Protein AF-A0A498KR34-F1 (afdb_monomer_lite)

InterPro domains:
  IPR012462 UFSP1/2/DUB, catalytic domain [PF07910] (104-202)

Structure (mmCIF, N/CA/C/O backbone):
data_AF-A0A498KR34-F1
#
_entry.id   AF-A0A498KR34-F1
#
loop_
_atom_site.group_PDB
_atom_site.id
_atom_site.type_symbol
_atom_site.label_atom_id
_atom_site.label_alt_id
_atom_site.label_comp_id
_atom_site.label_asym_id
_atom_site.label_entity_id
_atom_site.label_seq_id
_atom_site.pdbx_PDB_ins_code
_atom_site.Cartn_x
_atom_site.Cartn_y
_atom_site.Cartn_z
_atom_site.occupancy
_atom_site.B_iso_or_equiv
_atom_site.auth_seq_id
_atom_site.auth_comp_id
_atom_site.auth_asym_id
_atom_site.auth_atom_id
_atom_site.pdbx_PDB_model_num
ATOM 1 N N . MET A 1 1 ? -31.944 23.593 5.017 1.00 33.41 1 MET A N 1
ATOM 2 C CA . MET A 1 1 ? -32.330 24.880 5.638 1.00 33.41 1 MET A CA 1
ATOM 3 C C . MET A 1 1 ? -31.150 25.376 6.465 1.00 33.41 1 MET A C 1
ATOM 5 O O . MET A 1 1 ? -30.429 24.558 7.013 1.00 33.41 1 MET A O 1
ATOM 9 N N . THR A 1 2 ? -30.911 26.681 6.422 1.00 31.28 2 THR A N 1
ATOM 10 C CA . THR A 1 2 ? -29.658 27.418 6.665 1.00 31.28 2 THR A CA 1
ATOM 11 C C . THR A 1 2 ? -29.042 27.291 8.071 1.00 31.28 2 THR A C 1
ATOM 13 O O . THR A 1 2 ? -29.756 27.185 9.062 1.00 31.28 2 THR A O 1
ATOM 16 N N . LEU A 1 3 ? -27.701 27.361 8.114 1.00 36.19 3 LEU A N 1
ATOM 17 C CA . LEU A 1 3 ? -26.796 27.403 9.274 1.00 36.19 3 LEU A CA 1
ATOM 18 C C . LEU A 1 3 ? -27.245 28.294 10.449 1.00 36.19 3 LEU A C 1
ATOM 20 O O . LEU A 1 3 ? -27.629 29.448 10.255 1.00 36.19 3 LEU A O 1
ATOM 24 N N . ARG A 1 4 ? -26.956 27.830 11.673 1.00 35.06 4 ARG A N 1
ATOM 25 C CA . ARG A 1 4 ? -26.519 28.688 12.785 1.00 35.06 4 ARG A CA 1
ATOM 26 C C . ARG A 1 4 ? -25.247 28.113 13.407 1.00 35.06 4 ARG A C 1
ATOM 28 O O . ARG A 1 4 ? -25.232 26.975 13.858 1.00 35.06 4 ARG A O 1
ATOM 35 N N . ARG A 1 5 ? -24.187 28.926 13.414 1.00 39.38 5 ARG A N 1
ATOM 36 C CA . ARG A 1 5 ? -23.032 28.765 14.305 1.00 39.38 5 ARG A CA 1
ATOM 37 C C . ARG A 1 5 ? -23.518 28.823 15.753 1.00 39.38 5 ARG A C 1
ATOM 39 O O . ARG A 1 5 ? -24.267 29.734 16.094 1.00 39.38 5 ARG A O 1
ATOM 46 N N . ALA A 1 6 ? -22.993 27.936 16.586 1.00 38.19 6 ALA A N 1
ATOM 47 C CA . ALA A 1 6 ? -22.894 28.135 18.023 1.00 38.19 6 ALA A CA 1
ATOM 48 C C . ALA A 1 6 ? -21.418 27.962 18.414 1.00 38.19 6 ALA A C 1
ATOM 50 O O . ALA A 1 6 ? -21.019 26.945 18.961 1.00 38.19 6 ALA A O 1
ATOM 51 N N . ASN A 1 7 ? -20.592 28.957 18.067 1.00 41.31 7 ASN A N 1
ATOM 52 C CA . ASN A 1 7 ? -19.399 29.230 18.864 1.00 41.31 7 ASN A CA 1
ATOM 53 C C . ASN A 1 7 ? -19.906 29.949 20.109 1.00 41.31 7 ASN A C 1
ATOM 55 O O . ASN A 1 7 ? -20.357 31.091 20.008 1.00 41.31 7 ASN A O 1
ATOM 59 N N . GLY A 1 8 ? -19.876 29.268 21.244 1.00 40.66 8 GLY A N 1
ATOM 60 C CA . GLY A 1 8 ? -20.317 29.846 22.501 1.00 40.66 8 GLY A CA 1
ATOM 61 C C . GLY A 1 8 ? -20.492 28.787 23.568 1.00 40.66 8 GLY A C 1
ATOM 62 O O . GLY A 1 8 ? -21.615 28.589 24.006 1.00 40.66 8 GLY A O 1
ATOM 63 N N . HIS A 1 9 ? -19.405 28.097 23.919 1.00 39.69 9 HIS A N 1
ATOM 64 C CA . HIS A 1 9 ? -19.215 27.539 25.259 1.00 39.69 9 HIS A CA 1
ATOM 65 C C . HIS A 1 9 ? -17.746 27.132 25.434 1.00 39.69 9 HIS A C 1
ATOM 67 O O . HIS A 1 9 ? -17.382 25.971 25.290 1.00 39.69 9 HIS A O 1
ATOM 73 N N . PHE A 1 10 ? -16.870 28.118 25.641 1.00 40.66 10 PHE A N 1
ATOM 74 C CA . PHE A 1 10 ? -15.619 27.860 26.353 1.00 40.66 10 PHE A CA 1
ATOM 75 C C . PHE A 1 10 ? -16.024 27.859 27.827 1.00 40.66 10 PHE A C 1
ATOM 77 O O . PHE A 1 10 ? -16.143 28.921 28.435 1.00 40.66 10 PHE A O 1
ATOM 84 N N . GLU A 1 11 ? -16.369 26.689 28.360 1.00 43.31 11 GLU A N 1
ATOM 85 C CA . GLU A 1 11 ? -16.220 26.496 29.797 1.00 43.31 11 GLU A CA 1
ATOM 86 C C . GLU A 1 11 ? -14.721 26.407 30.050 1.00 43.31 11 GLU A C 1
ATOM 88 O O . GLU A 1 11 ? -14.016 25.638 29.397 1.00 43.31 11 GLU A O 1
ATOM 93 N N . GLU A 1 12 ? -14.242 27.280 30.930 1.00 47.88 12 GLU A N 1
ATOM 94 C CA . GLU A 1 12 ? -12.903 27.249 31.499 1.00 47.88 12 GLU A CA 1
ATOM 95 C C . GLU A 1 12 ? -12.742 25.910 32.232 1.00 47.88 12 GLU A C 1
ATOM 97 O O . GLU A 1 12 ? -13.052 25.782 33.414 1.00 47.88 12 GLU A O 1
ATOM 102 N N . VAL A 1 13 ? -12.329 24.875 31.499 1.00 50.28 13 VAL A N 1
ATOM 103 C CA . VAL A 1 13 ? -11.762 23.673 32.102 1.00 50.28 13 VAL A CA 1
ATOM 104 C C . VAL A 1 13 ? -10.425 24.120 32.670 1.00 50.28 13 VAL A C 1
ATOM 106 O O . VAL A 1 13 ? -9.590 24.618 31.919 1.00 50.28 13 VAL A O 1
ATOM 109 N N . GLU A 1 14 ? -10.279 24.022 33.991 1.00 51.50 14 GLU A N 1
ATOM 110 C CA . GLU A 1 14 ? -9.074 24.393 34.734 1.00 51.50 14 GLU A CA 1
ATOM 111 C C . GLU A 1 14 ? -7.816 23.949 33.962 1.00 51.50 14 GLU A C 1
ATOM 113 O O . GLU A 1 14 ? -7.641 22.753 33.714 1.00 51.50 14 GLU A O 1
ATOM 118 N N . ASP A 1 15 ? -6.969 24.915 33.565 1.00 56.34 15 ASP A N 1
ATOM 119 C CA . ASP A 1 15 ? -5.739 24.712 32.765 1.00 56.34 15 ASP A CA 1
ATOM 120 C C . ASP A 1 15 ? -4.880 23.550 33.310 1.00 56.34 15 ASP A C 1
ATOM 122 O O . ASP A 1 15 ? -4.265 22.794 32.556 1.00 56.34 15 ASP A O 1
ATOM 126 N N . ASP A 1 16 ? -4.929 23.334 34.627 1.00 56.81 16 ASP A N 1
ATOM 127 C CA . ASP A 1 16 ? -4.223 22.269 35.335 1.00 56.81 16 ASP A CA 1
ATOM 128 C C . ASP A 1 16 ? -4.606 20.846 34.885 1.00 56.81 16 ASP A C 1
ATOM 130 O O . ASP A 1 16 ? -3.778 19.938 34.961 1.00 56.81 16 ASP A O 1
ATOM 134 N N . GLU A 1 17 ? -5.844 20.592 34.453 1.00 59.28 17 GLU A N 1
ATOM 135 C CA . GLU A 1 17 ? -6.290 19.237 34.092 1.00 59.28 17 GLU A CA 1
ATOM 136 C C . GLU A 1 17 ? -5.890 18.870 32.654 1.00 59.28 17 GLU A C 1
ATOM 138 O O . GLU A 1 17 ? -5.505 17.727 32.379 1.00 59.28 17 GLU A O 1
ATOM 143 N N . VAL A 1 18 ? -5.896 19.862 31.758 1.00 63.78 18 VAL A N 1
ATOM 144 C CA . VAL A 1 18 ? -5.416 19.737 30.373 1.00 63.78 18 VAL A CA 1
ATOM 145 C C . VAL A 1 18 ? -3.900 19.545 30.355 1.00 63.78 18 VAL A C 1
ATOM 147 O O . VAL A 1 18 ? -3.406 18.646 29.671 1.00 63.78 18 VAL A O 1
ATOM 150 N N . ASP A 1 19 ? -3.167 20.298 31.176 1.00 65.94 19 ASP A N 1
ATOM 151 C CA . ASP A 1 19 ? -1.713 20.169 31.295 1.00 65.94 19 ASP A CA 1
ATOM 152 C C . ASP A 1 19 ? -1.294 18.821 31.896 1.00 65.94 19 ASP A C 1
ATOM 154 O O . ASP A 1 19 ? -0.340 18.193 31.425 1.00 65.94 19 ASP A O 1
ATOM 158 N N . LYS A 1 20 ? -2.038 18.305 32.885 1.00 70.56 20 LYS A N 1
ATOM 159 C CA . LYS A 1 20 ? -1.816 16.947 33.415 1.00 70.56 20 LYS A CA 1
ATOM 160 C C . LYS A 1 20 ? -2.072 15.876 32.362 1.00 70.56 20 LYS A C 1
ATOM 162 O O . LYS A 1 20 ? -1.340 14.887 32.322 1.00 70.56 20 LYS A O 1
ATOM 167 N N . GLN A 1 21 ? -3.107 16.037 31.538 1.00 72.31 21 GLN A N 1
ATOM 168 C CA . GLN A 1 21 ? -3.401 15.088 30.467 1.00 72.31 21 GLN A CA 1
ATOM 169 C C . GLN A 1 21 ? -2.296 15.105 29.407 1.00 72.31 21 GLN A C 1
ATOM 171 O O . GLN A 1 21 ? -1.772 14.050 29.056 1.00 72.31 21 GLN A O 1
ATOM 176 N N . LEU A 1 22 ? -1.857 16.295 28.996 1.00 72.50 22 LEU A N 1
ATOM 177 C CA . LEU A 1 22 ? -0.761 16.463 28.048 1.00 72.50 22 LEU A CA 1
ATOM 178 C C . LEU A 1 22 ? 0.557 15.877 28.580 1.00 72.50 22 LEU A C 1
ATOM 180 O O . LEU A 1 22 ? 1.294 15.238 27.829 1.00 72.50 22 LEU A O 1
ATOM 184 N N . ALA A 1 23 ? 0.840 16.043 29.875 1.00 77.06 23 ALA A N 1
ATOM 185 C CA . ALA A 1 23 ? 2.013 15.460 30.522 1.00 77.06 23 ALA A CA 1
ATOM 186 C C . ALA A 1 23 ? 1.971 13.922 30.531 1.00 77.06 23 ALA A C 1
ATOM 188 O O . ALA A 1 23 ? 2.982 13.289 30.228 1.00 77.06 23 ALA A O 1
ATOM 189 N N . ARG A 1 24 ? 0.805 13.322 30.814 1.00 79.31 24 ARG A N 1
ATOM 190 C CA . ARG A 1 24 ? 0.608 11.862 30.758 1.00 79.31 24 ARG A CA 1
ATOM 191 C C . ARG A 1 24 ? 0.785 11.316 29.344 1.00 79.31 24 ARG A C 1
ATOM 193 O O . ARG A 1 24 ? 1.444 10.294 29.166 1.00 79.31 24 ARG A O 1
ATOM 200 N N . ASP A 1 25 ? 0.251 12.011 28.344 1.00 72.69 25 ASP A N 1
ATOM 201 C CA . ASP A 1 25 ? 0.360 11.602 26.942 1.00 72.69 25 ASP A CA 1
ATOM 202 C C . ASP A 1 25 ? 1.812 11.703 26.439 1.00 72.69 25 ASP A C 1
ATOM 204 O O . ASP A 1 25 ? 2.301 10.812 25.739 1.00 72.69 25 ASP A O 1
ATOM 208 N N . LEU A 1 26 ? 2.542 12.744 26.859 1.00 77.88 26 LEU A N 1
ATOM 209 C CA . LEU A 1 26 ? 3.980 12.895 26.607 1.00 77.88 26 LEU A CA 1
ATOM 210 C C . LEU A 1 26 ? 4.807 11.800 27.285 1.00 77.88 26 LEU A C 1
ATOM 212 O O . LEU A 1 26 ? 5.726 11.260 26.668 1.00 77.88 26 LEU A O 1
ATOM 216 N N . GLU A 1 27 ? 4.490 11.462 28.534 1.00 77.81 27 GLU A N 1
ATOM 217 C CA . GLU A 1 27 ? 5.175 10.403 29.273 1.00 77.81 27 GLU A CA 1
ATOM 218 C C . GLU A 1 27 ? 4.938 9.037 28.620 1.00 77.81 27 GLU A C 1
ATOM 220 O O . GLU A 1 27 ? 5.883 8.278 28.398 1.00 77.81 27 GLU A O 1
ATOM 225 N N . PHE A 1 28 ? 3.702 8.750 28.211 1.00 66.62 28 PHE A N 1
ATOM 226 C CA . PHE A 1 28 ? 3.361 7.519 27.506 1.00 66.62 28 PHE A CA 1
ATOM 227 C C . PHE A 1 28 ? 4.081 7.415 26.152 1.00 66.62 28 PHE A C 1
ATOM 229 O O . PHE A 1 28 ? 4.660 6.374 25.827 1.00 66.62 28 PHE A O 1
ATOM 236 N N . ALA A 1 29 ? 4.142 8.511 25.389 1.00 67.44 29 ALA A N 1
ATOM 237 C CA . ALA A 1 29 ? 4.896 8.572 24.138 1.00 67.44 29 ALA A CA 1
ATOM 238 C C . ALA A 1 29 ? 6.407 8.345 24.348 1.00 67.44 29 ALA A C 1
ATOM 240 O O . ALA A 1 29 ? 7.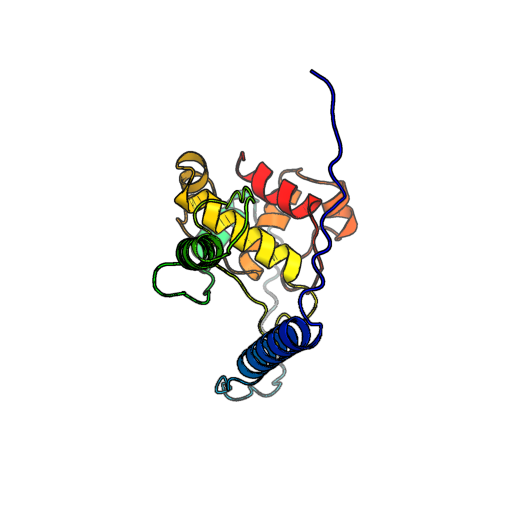054 7.674 23.539 1.00 67.44 29 ALA A O 1
ATOM 241 N N . GLN A 1 30 ? 6.977 8.857 25.443 1.00 68.12 30 GLN A N 1
ATOM 242 C CA . GLN A 1 30 ? 8.379 8.622 25.802 1.00 68.12 30 GLN A CA 1
ATOM 243 C C . GLN A 1 30 ? 8.635 7.175 26.236 1.00 68.12 30 GLN A C 1
ATOM 245 O O . GLN A 1 30 ? 9.652 6.600 25.851 1.00 68.12 30 GLN A O 1
ATOM 250 N N . GLN A 1 31 ? 7.716 6.558 26.980 1.00 68.00 31 GLN A N 1
ATOM 251 C CA . GLN A 1 31 ? 7.824 5.152 27.379 1.00 68.00 31 GLN A CA 1
ATOM 252 C C . GLN A 1 31 ? 7.761 4.210 26.168 1.00 68.00 31 GLN A C 1
ATOM 254 O O . GLN A 1 31 ? 8.547 3.264 26.088 1.00 68.00 31 GLN A O 1
ATOM 259 N N . LEU A 1 32 ? 6.910 4.511 25.180 1.00 61.62 32 LEU A N 1
ATOM 260 C CA . LEU A 1 32 ? 6.892 3.805 23.894 1.00 61.62 32 LEU A CA 1
ATOM 261 C C . LEU A 1 32 ? 8.205 3.981 23.113 1.00 61.62 32 LEU A C 1
ATOM 263 O O . LEU A 1 32 ? 8.669 3.037 22.477 1.00 61.62 32 LEU A O 1
ATOM 267 N N . ALA A 1 33 ? 8.829 5.160 23.184 1.00 62.38 33 ALA A N 1
ATOM 268 C CA . ALA A 1 33 ? 10.094 5.443 22.505 1.00 62.38 33 ALA A CA 1
ATOM 269 C C . ALA A 1 33 ? 11.323 4.780 23.161 1.00 62.38 33 ALA A C 1
ATOM 271 O O . ALA A 1 33 ? 12.346 4.610 22.500 1.00 62.38 33 ALA A O 1
ATOM 272 N N . LEU A 1 34 ? 11.247 4.431 24.450 1.00 60.19 34 LEU A N 1
ATOM 273 C CA . LEU A 1 34 ? 12.372 3.913 25.240 1.00 60.19 34 LEU A CA 1
ATOM 274 C C . LEU A 1 34 ? 12.304 2.401 25.511 1.00 60.19 34 LEU A C 1
ATOM 276 O O . LEU A 1 34 ? 13.217 1.855 26.135 1.00 60.19 34 LEU A O 1
ATOM 280 N N . ALA A 1 35 ? 11.257 1.709 25.053 1.00 50.62 35 ALA A N 1
ATOM 281 C CA . ALA A 1 35 ? 11.139 0.264 25.216 1.00 50.62 35 ALA A CA 1
ATOM 282 C C . ALA A 1 35 ? 12.308 -0.465 24.505 1.00 50.62 35 ALA A C 1
ATOM 284 O O . ALA A 1 35 ? 12.520 -0.271 23.306 1.00 50.62 35 ALA A O 1
ATOM 285 N N . PRO A 1 36 ? 13.091 -1.307 25.208 1.00 40.78 36 PRO A N 1
ATOM 286 C CA . PRO A 1 36 ? 14.289 -1.909 24.637 1.00 40.78 36 PRO A CA 1
ATOM 287 C C . PRO A 1 36 ? 13.937 -3.046 23.671 1.00 40.78 36 PRO A C 1
ATOM 289 O O . PRO A 1 36 ? 13.511 -4.123 24.084 1.00 40.78 36 PRO A O 1
ATOM 292 N N . SER A 1 37 ? 14.195 -2.845 22.380 1.00 47.41 37 SER A N 1
ATOM 293 C CA . SER A 1 37 ? 14.354 -3.943 21.425 1.00 47.41 37 SER A CA 1
ATOM 294 C C . SER A 1 37 ? 15.787 -4.464 21.509 1.00 47.41 37 SER A C 1
ATOM 296 O O . SER A 1 37 ? 16.740 -3.723 21.256 1.00 47.41 37 SER A O 1
ATOM 298 N N . SER A 1 38 ? 15.960 -5.733 21.877 1.00 40.91 38 SER A N 1
ATOM 299 C CA . SER A 1 38 ? 17.265 -6.397 21.848 1.00 40.91 38 SER A CA 1
ATOM 300 C C . SER A 1 38 ? 17.855 -6.326 20.428 1.00 40.91 38 SER A C 1
ATOM 302 O O . SER A 1 38 ? 17.178 -6.741 19.486 1.00 40.91 38 SER A O 1
ATOM 304 N N . PRO A 1 39 ? 19.083 -5.816 20.235 1.00 43.41 39 PRO A N 1
ATOM 305 C CA . PRO A 1 39 ? 19.679 -5.739 18.908 1.00 43.41 39 PRO A CA 1
ATOM 306 C C . PRO A 1 39 ? 20.178 -7.126 18.461 1.00 43.41 39 PRO A C 1
ATOM 308 O O . PRO A 1 39 ? 20.773 -7.844 19.271 1.00 43.41 39 PRO A O 1
ATOM 311 N N . PRO A 1 40 ? 20.014 -7.520 17.184 1.00 43.66 40 PRO A N 1
ATOM 312 C CA . PRO A 1 40 ? 20.821 -8.588 16.615 1.00 43.66 40 PRO A CA 1
ATOM 313 C C . PRO A 1 40 ? 22.279 -8.113 16.448 1.00 43.66 40 PRO A C 1
ATOM 315 O O . PRO A 1 40 ? 22.536 -6.911 16.329 1.00 43.66 40 PRO A O 1
ATOM 318 N N . PRO A 1 41 ? 23.264 -9.029 16.462 1.00 36.50 41 PRO A N 1
ATOM 319 C CA . PRO A 1 41 ? 24.673 -8.662 16.401 1.00 36.50 41 PRO A CA 1
ATOM 320 C C . PRO A 1 41 ? 25.031 -8.033 15.048 1.00 36.50 41 PRO A C 1
ATOM 322 O O . PRO A 1 41 ? 24.650 -8.530 13.990 1.00 36.50 41 PRO A O 1
ATOM 325 N N . ALA A 1 42 ? 25.811 -6.953 15.104 1.00 40.97 42 ALA A N 1
ATOM 326 C CA . ALA A 1 42 ? 26.330 -6.236 13.946 1.00 40.97 42 ALA A CA 1
ATOM 327 C C . ALA A 1 42 ? 27.165 -7.157 13.035 1.00 40.97 42 ALA A C 1
ATOM 329 O O . ALA A 1 42 ? 28.207 -7.677 13.449 1.00 40.97 42 ALA A O 1
ATOM 330 N N . MET A 1 43 ? 26.741 -7.322 11.778 1.00 37.38 43 MET A N 1
ATOM 331 C CA . MET A 1 43 ? 27.592 -7.880 10.726 1.00 37.38 43 MET A CA 1
ATOM 332 C C . MET A 1 43 ? 28.554 -6.797 10.238 1.00 37.38 43 MET A C 1
ATOM 334 O O . MET A 1 43 ? 28.147 -5.714 9.829 1.00 37.38 43 MET A O 1
ATOM 338 N N . LYS A 1 44 ? 29.849 -7.103 10.333 1.00 33.97 44 LYS A N 1
ATOM 339 C CA . LYS A 1 44 ? 30.952 -6.278 9.841 1.00 33.97 44 LYS A CA 1
ATOM 340 C C . LYS A 1 44 ? 30.931 -6.218 8.316 1.00 33.97 44 LYS A C 1
ATOM 342 O O . LYS A 1 44 ? 30.739 -7.248 7.672 1.00 33.97 44 LYS A O 1
ATOM 347 N N . ASP A 1 45 ? 31.238 -5.038 7.784 1.00 37.47 45 ASP A N 1
ATOM 348 C CA . ASP A 1 45 ? 31.622 -4.819 6.393 1.00 37.47 45 ASP A CA 1
ATOM 349 C C . ASP A 1 45 ? 32.705 -5.822 5.974 1.00 37.47 45 ASP A C 1
ATOM 351 O O . ASP A 1 45 ? 33.863 -5.743 6.395 1.00 37.47 45 ASP A O 1
ATOM 355 N N . GLN A 1 46 ? 32.324 -6.778 5.133 1.00 33.34 46 GLN A N 1
ATOM 356 C CA . GLN A 1 46 ? 33.255 -7.553 4.330 1.00 33.34 46 GLN A CA 1
ATOM 357 C C . GLN A 1 46 ? 32.903 -7.326 2.870 1.00 33.34 46 GLN A C 1
ATOM 359 O O . GLN A 1 46 ? 31.814 -7.665 2.410 1.00 33.34 46 GLN A O 1
ATOM 364 N N . ALA A 1 47 ? 33.857 -6.723 2.163 1.00 41.56 47 ALA A N 1
ATOM 365 C CA . ALA A 1 47 ? 33.868 -6.619 0.719 1.00 41.56 47 ALA A CA 1
ATOM 366 C C . ALA A 1 47 ? 33.579 -7.997 0.110 1.00 41.56 47 ALA A C 1
ATOM 368 O O . ALA A 1 47 ? 34.358 -8.939 0.278 1.00 41.56 47 ALA A O 1
ATOM 369 N N . ILE A 1 48 ? 32.445 -8.111 -0.578 1.00 38.47 48 ILE A N 1
ATOM 370 C CA . ILE A 1 48 ? 32.133 -9.282 -1.386 1.00 38.47 48 ILE A CA 1
ATOM 371 C C . ILE A 1 48 ? 33.037 -9.190 -2.611 1.00 38.47 48 ILE A C 1
ATOM 373 O O . ILE A 1 48 ? 32.828 -8.365 -3.499 1.00 38.47 48 ILE A O 1
ATOM 377 N N . GLY A 1 49 ? 34.089 -10.007 -2.592 1.00 34.25 49 GLY A N 1
ATOM 378 C CA . GLY A 1 49 ? 34.930 -10.267 -3.747 1.00 34.25 49 GLY A CA 1
ATOM 379 C C . GLY A 1 49 ? 34.084 -10.712 -4.936 1.00 34.25 49 GLY A C 1
ATOM 380 O O . GLY A 1 49 ? 33.103 -11.440 -4.786 1.00 34.25 49 GLY A O 1
ATOM 381 N N . GLU A 1 50 ? 34.488 -10.220 -6.100 1.00 44.41 50 GLU A N 1
ATOM 382 C CA . GLU A 1 50 ? 33.921 -10.445 -7.425 1.00 44.41 50 GLU A CA 1
ATOM 383 C C . GLU A 1 50 ? 33.418 -11.887 -7.624 1.00 44.41 50 GLU A C 1
ATOM 385 O O . GLU A 1 50 ? 34.193 -12.825 -7.812 1.00 44.41 50 GLU A O 1
ATOM 390 N N . LEU A 1 51 ? 32.095 -12.062 -7.607 1.00 37.91 51 LEU A N 1
ATOM 391 C CA . LEU A 1 51 ? 31.433 -13.219 -8.207 1.00 37.91 51 LEU A CA 1
ATOM 392 C C . LEU A 1 51 ? 31.180 -12.911 -9.688 1.00 37.91 51 LEU A C 1
ATOM 394 O O . LEU A 1 51 ? 30.885 -11.763 -10.032 1.00 37.91 51 LEU A O 1
ATOM 398 N N . PRO A 1 52 ? 31.316 -13.911 -10.576 1.00 36.44 52 PRO A N 1
ATOM 399 C CA . PRO A 1 52 ? 31.367 -13.689 -12.005 1.00 36.44 52 PRO A CA 1
ATOM 400 C C . PRO A 1 52 ? 30.054 -13.071 -12.465 1.00 36.44 52 PRO A C 1
ATOM 402 O O . PRO A 1 52 ? 28.964 -13.606 -12.265 1.00 36.44 52 PRO A O 1
ATOM 405 N N . PHE A 1 53 ? 30.219 -11.907 -13.071 1.00 37.53 53 PHE A N 1
ATOM 406 C CA . PHE A 1 53 ? 29.228 -11.127 -13.774 1.00 37.53 53 PHE A CA 1
ATOM 407 C C . PHE A 1 53 ? 28.581 -11.983 -14.874 1.00 37.53 53 PHE A C 1
ATOM 409 O O . PHE A 1 53 ? 29.023 -12.000 -16.022 1.00 37.53 53 PHE A O 1
ATOM 416 N N . TRP A 1 54 ? 27.529 -12.721 -14.519 1.00 35.41 54 TRP A N 1
ATOM 417 C CA . TRP A 1 54 ? 26.590 -13.271 -15.486 1.00 35.41 54 TRP A CA 1
ATOM 418 C C . TRP A 1 54 ? 25.780 -12.104 -16.034 1.00 35.41 54 TRP A C 1
ATOM 420 O O . TRP A 1 54 ? 24.722 -11.747 -15.519 1.00 35.41 54 TRP A O 1
ATOM 430 N N . ARG A 1 55 ? 26.330 -11.472 -17.071 1.00 37.12 55 ARG A N 1
ATOM 431 C CA . ARG A 1 55 ? 25.608 -10.536 -17.923 1.00 37.12 55 ARG A CA 1
ATOM 432 C C . ARG A 1 55 ? 24.552 -11.336 -18.691 1.00 37.12 55 ARG A C 1
ATOM 434 O O . ARG A 1 55 ? 24.781 -11.780 -19.810 1.00 37.12 55 ARG A O 1
ATOM 441 N N . CYS A 1 56 ? 23.418 -11.599 -18.051 1.00 35.97 56 CYS A N 1
ATOM 442 C CA . CYS A 1 56 ? 22.201 -11.940 -18.768 1.00 35.97 56 CYS A CA 1
ATOM 443 C C . CYS A 1 56 ? 21.533 -10.617 -19.136 1.00 35.97 56 CYS A C 1
ATOM 445 O O . CYS A 1 56 ? 20.763 -10.072 -18.352 1.00 35.97 56 CYS A O 1
ATOM 447 N N . ASP A 1 57 ? 21.832 -10.118 -20.336 1.00 38.16 57 ASP A N 1
ATOM 448 C CA . ASP A 1 57 ? 21.133 -9.004 -20.996 1.00 38.16 57 ASP A CA 1
ATOM 449 C C . ASP A 1 57 ? 19.702 -9.412 -21.426 1.00 38.16 57 ASP A C 1
ATOM 451 O O . ASP A 1 57 ? 19.222 -9.053 -22.499 1.00 38.16 57 ASP A O 1
ATOM 455 N N . ALA A 1 58 ? 19.017 -10.228 -20.620 1.00 51.84 58 ALA A N 1
ATOM 456 C CA . ALA A 1 58 ? 17.617 -10.551 -20.819 1.00 51.84 58 ALA A CA 1
ATOM 457 C C . ALA A 1 58 ? 16.804 -9.554 -19.995 1.00 51.84 58 ALA A C 1
ATOM 459 O O . ALA A 1 58 ? 16.756 -9.648 -18.766 1.00 51.84 58 ALA A O 1
ATOM 460 N N . GLU A 1 59 ? 16.180 -8.584 -20.663 1.00 70.00 59 GLU A N 1
ATOM 461 C CA . GLU A 1 59 ? 15.112 -7.795 -20.055 1.00 70.00 59 GLU A CA 1
ATOM 462 C C . GLU A 1 59 ? 14.042 -8.762 -19.536 1.00 70.00 59 GLU A C 1
ATOM 464 O O . GLU A 1 59 ? 13.271 -9.333 -20.306 1.00 70.00 59 GLU A O 1
ATOM 469 N N . ILE A 1 60 ? 14.030 -8.989 -18.220 1.00 77.94 60 ILE A N 1
ATOM 470 C CA . ILE A 1 60 ? 13.019 -9.817 -17.559 1.00 77.94 60 ILE A CA 1
ATOM 471 C C . ILE A 1 60 ? 11.657 -9.210 -17.889 1.00 77.94 60 ILE A C 1
ATOM 473 O O . ILE A 1 60 ? 11.407 -8.032 -17.595 1.00 77.94 60 ILE A O 1
ATOM 477 N N . SER A 1 61 ? 10.772 -10.006 -18.484 1.00 91.38 61 SER A N 1
ATOM 478 C CA . SER A 1 61 ? 9.449 -9.541 -18.885 1.00 91.38 61 SER A CA 1
ATOM 479 C C . SER A 1 61 ? 8.647 -9.066 -17.670 1.00 91.38 61 SER A C 1
ATOM 481 O O . SER A 1 61 ? 8.829 -9.534 -16.542 1.00 91.38 61 SER A O 1
ATOM 483 N N . MET A 1 62 ? 7.695 -8.152 -17.880 1.00 90.81 62 MET A N 1
ATOM 484 C CA . MET A 1 62 ? 6.818 -7.691 -16.794 1.00 90.81 62 MET A CA 1
ATOM 485 C C . MET A 1 62 ? 6.072 -8.857 -16.119 1.00 90.81 62 MET A C 1
ATOM 487 O O . MET A 1 62 ? 5.872 -8.840 -14.905 1.00 90.81 62 MET A O 1
ATOM 491 N N . GLY A 1 63 ? 5.699 -9.885 -16.889 1.00 91.31 63 GLY A N 1
ATOM 492 C CA . GLY A 1 63 ? 5.080 -11.100 -16.360 1.00 91.31 63 GLY A CA 1
ATOM 493 C C . GLY A 1 63 ? 5.989 -11.832 -15.373 1.00 91.31 63 GLY A C 1
ATOM 494 O O . GLY A 1 63 ? 5.564 -12.135 -14.262 1.00 91.31 63 GLY A O 1
ATOM 495 N N . GLU A 1 64 ? 7.258 -12.034 -15.729 1.00 92.31 64 GLU A N 1
ATOM 496 C CA . GLU A 1 64 ? 8.244 -12.688 -14.861 1.00 92.31 64 GLU A CA 1
ATOM 497 C C . GLU A 1 64 ? 8.560 -11.859 -13.611 1.00 92.31 64 GLU A C 1
ATOM 499 O O . GLU A 1 64 ? 8.642 -12.423 -12.519 1.00 92.31 64 GLU A O 1
ATOM 504 N N . LYS A 1 65 ? 8.656 -10.524 -13.729 1.00 91.38 65 LYS A N 1
ATOM 505 C CA . LYS A 1 65 ? 8.816 -9.629 -12.566 1.00 91.38 65 LYS A CA 1
ATOM 506 C C . LYS A 1 65 ? 7.662 -9.791 -11.576 1.00 91.38 65 LYS A C 1
ATOM 508 O O . LYS A 1 65 ? 7.894 -9.920 -10.376 1.00 91.38 65 LYS A O 1
ATOM 513 N N . VAL A 1 66 ? 6.425 -9.826 -12.081 1.00 95.44 66 VAL A N 1
ATOM 514 C CA . VAL A 1 66 ? 5.222 -10.042 -11.265 1.00 95.44 66 VAL A CA 1
ATOM 515 C C . VAL A 1 66 ? 5.254 -11.424 -10.614 1.00 95.44 66 VAL A C 1
ATOM 517 O O . VAL A 1 66 ? 5.080 -11.511 -9.404 1.00 95.44 66 VAL A O 1
ATOM 520 N N . SER A 1 67 ? 5.509 -12.493 -11.372 1.00 95.56 67 SER A N 1
ATOM 521 C CA . SER A 1 67 ? 5.575 -13.858 -10.831 1.00 95.56 67 SER A CA 1
ATOM 522 C C . SER A 1 67 ? 6.653 -14.014 -9.756 1.00 95.56 67 SER A C 1
ATOM 524 O O . SER A 1 67 ? 6.397 -14.613 -8.713 1.00 95.56 67 SER A O 1
ATOM 526 N N . CYS A 1 68 ? 7.832 -13.430 -9.975 1.00 94.69 68 CYS A N 1
ATOM 527 C CA . CYS A 1 68 ? 8.922 -13.414 -9.005 1.00 94.69 68 CYS A CA 1
ATOM 528 C C . CYS A 1 68 ? 8.521 -12.662 -7.727 1.00 94.69 68 CYS A C 1
ATOM 530 O O . CYS A 1 68 ? 8.702 -13.173 -6.623 1.00 94.69 68 CYS A O 1
ATOM 532 N N . LEU A 1 69 ? 7.901 -11.483 -7.860 1.00 96.94 69 LEU A N 1
ATOM 533 C CA . LEU A 1 69 ? 7.444 -10.712 -6.706 1.00 96.94 69 LEU A CA 1
ATOM 534 C C . LEU A 1 69 ? 6.354 -11.438 -5.914 1.00 96.94 69 LEU A C 1
ATOM 536 O O . LEU A 1 69 ? 6.399 -11.416 -4.691 1.00 96.94 69 LEU A O 1
ATOM 540 N N . ILE A 1 70 ? 5.417 -12.126 -6.573 1.00 96.12 70 ILE A N 1
ATOM 541 C CA . ILE A 1 70 ? 4.395 -12.930 -5.882 1.00 96.12 70 ILE A CA 1
ATOM 542 C C . ILE A 1 70 ? 5.045 -13.994 -4.993 1.00 96.12 70 ILE A C 1
ATOM 544 O O . ILE A 1 70 ? 4.594 -14.200 -3.869 1.00 96.12 70 ILE A O 1
ATOM 548 N N . ALA A 1 71 ? 6.096 -14.652 -5.489 1.00 95.38 71 ALA A N 1
ATOM 549 C CA . ALA A 1 71 ? 6.789 -15.711 -4.763 1.00 95.38 71 ALA A CA 1
ATOM 550 C C . ALA A 1 71 ? 7.675 -15.192 -3.617 1.00 95.38 71 ALA A C 1
ATOM 552 O O . ALA A 1 71 ? 7.932 -15.931 -2.670 1.00 95.38 71 ALA A O 1
ATOM 553 N N . LEU A 1 72 ? 8.161 -13.950 -3.714 1.00 96.06 72 LEU A N 1
ATOM 554 C CA . LEU A 1 72 ? 9.152 -13.388 -2.790 1.00 96.06 72 LEU A CA 1
ATOM 555 C C . LEU A 1 72 ? 8.601 -12.329 -1.834 1.00 96.06 72 LEU A C 1
ATOM 557 O O . LEU A 1 72 ? 9.287 -11.992 -0.871 1.00 96.06 72 LEU A O 1
ATOM 561 N N . GLN A 1 73 ? 7.417 -11.768 -2.096 1.00 97.62 73 GLN A N 1
ATOM 562 C CA . GLN A 1 73 ? 6.849 -10.739 -1.230 1.00 97.62 73 GLN A CA 1
ATOM 563 C C . GLN A 1 73 ? 6.608 -11.293 0.173 1.00 97.62 73 GLN A C 1
ATOM 565 O O . GLN A 1 73 ? 6.087 -12.398 0.344 1.00 97.62 73 GLN A O 1
ATOM 570 N N . THR A 1 74 ? 6.970 -10.512 1.185 1.00 96.31 74 THR A N 1
ATOM 571 C CA . THR A 1 74 ? 6.839 -10.925 2.582 1.00 96.31 74 THR A CA 1
ATOM 572 C C . THR A 1 74 ? 5.736 -10.142 3.274 1.00 96.31 74 THR A C 1
ATOM 574 O O . THR A 1 74 ? 5.424 -9.010 2.905 1.00 96.31 74 THR A O 1
ATOM 577 N N . ARG A 1 75 ? 5.108 -10.766 4.272 1.00 96.38 75 ARG A N 1
ATOM 578 C CA . ARG A 1 75 ? 4.094 -10.122 5.107 1.00 96.38 75 ARG A CA 1
ATOM 579 C C . ARG A 1 75 ? 4.769 -9.146 6.067 1.00 96.38 75 ARG A C 1
ATOM 581 O O . ARG A 1 75 ? 5.662 -9.542 6.811 1.00 96.38 75 ARG A O 1
ATOM 588 N N . THR A 1 76 ? 4.251 -7.925 6.140 1.00 93.62 76 THR A N 1
ATOM 589 C CA . THR A 1 76 ? 4.659 -6.967 7.172 1.00 93.62 76 THR A CA 1
ATOM 590 C C . THR A 1 76 ? 4.177 -7.381 8.553 1.00 93.62 76 THR A C 1
ATOM 592 O O . THR A 1 76 ? 3.046 -7.840 8.728 1.00 93.62 76 THR A O 1
ATOM 595 N N . THR A 1 77 ? 5.020 -7.156 9.555 1.00 90.12 77 THR A N 1
ATOM 596 C CA . THR A 1 77 ? 4.655 -7.264 10.965 1.00 90.12 77 THR A CA 1
ATOM 597 C C . THR A 1 77 ? 4.150 -5.924 11.492 1.00 90.12 77 THR A C 1
ATOM 599 O O . THR A 1 77 ? 4.619 -4.855 11.112 1.00 90.12 77 THR A O 1
ATOM 602 N N . PHE A 1 78 ? 3.173 -5.970 12.387 1.00 88.31 78 PHE A N 1
ATOM 603 C CA . PHE A 1 78 ? 2.607 -4.781 13.009 1.00 88.31 78 PHE A CA 1
ATOM 604 C C . PHE A 1 78 ? 2.357 -5.034 14.489 1.00 88.31 78 PHE A C 1
ATOM 606 O O . PHE A 1 78 ? 2.310 -6.183 14.942 1.00 88.31 78 PHE A O 1
ATOM 613 N N . HIS A 1 79 ? 2.204 -3.954 15.249 1.00 84.69 79 HIS A N 1
ATOM 614 C CA . HIS A 1 79 ? 1.891 -4.064 16.663 1.00 84.69 79 HIS A CA 1
ATOM 615 C C . HIS A 1 79 ? 0.411 -4.412 16.835 1.00 84.69 79 HIS A C 1
ATOM 617 O O . HIS A 1 79 ? -0.474 -3.650 16.445 1.00 84.69 79 HIS A O 1
ATOM 623 N N . LYS A 1 80 ? 0.133 -5.586 17.403 1.00 86.44 80 LYS A N 1
ATOM 624 C CA . LYS A 1 80 ? -1.235 -6.057 17.602 1.00 86.44 80 LYS A CA 1
ATOM 625 C C . LYS A 1 80 ? -1.759 -5.584 18.953 1.00 86.44 80 LYS A C 1
ATOM 627 O O . LYS A 1 80 ? -1.256 -6.006 19.989 1.00 86.44 80 LYS A O 1
ATOM 632 N N . ILE A 1 81 ? -2.805 -4.768 18.922 1.00 88.00 81 ILE A N 1
ATOM 633 C CA . ILE A 1 81 ? -3.547 -4.354 20.116 1.00 88.00 81 ILE A CA 1
ATOM 634 C C . ILE A 1 81 ? -4.609 -5.413 20.422 1.00 88.00 81 ILE A C 1
ATOM 636 O O . ILE A 1 81 ? -5.354 -5.831 19.529 1.00 88.00 81 ILE A O 1
ATOM 640 N N . GLU A 1 82 ? -4.673 -5.869 21.673 1.00 86.94 82 GLU A N 1
ATOM 641 C CA . GLU A 1 82 ? -5.699 -6.811 22.127 1.00 86.94 82 GLU A CA 1
ATOM 642 C C . GLU A 1 82 ? -7.100 -6.205 21.946 1.00 86.94 82 GLU A C 1
ATOM 644 O O . GLU A 1 82 ? -7.327 -5.035 22.237 1.00 86.94 82 GLU A O 1
ATOM 649 N N . GLY A 1 83 ? -8.035 -6.969 21.374 1.00 84.50 83 GLY A N 1
ATOM 650 C CA . GLY A 1 83 ? -9.362 -6.459 20.997 1.00 84.50 83 GLY A CA 1
ATOM 651 C C . GLY A 1 83 ? -9.392 -5.572 19.739 1.00 84.50 83 GLY A C 1
ATOM 652 O O . GLY A 1 83 ? -10.462 -5.373 19.171 1.00 84.50 83 GLY A O 1
ATOM 653 N N . GLY A 1 84 ? -8.234 -5.127 19.239 1.00 90.19 84 GLY A N 1
ATOM 654 C CA . GLY A 1 84 ? -8.084 -4.341 18.013 1.00 90.19 84 GLY A CA 1
ATOM 655 C C . GLY A 1 84 ? -8.143 -2.827 18.238 1.00 90.19 84 GLY A C 1
ATOM 656 O O . GLY A 1 84 ? -8.975 -2.322 18.990 1.00 90.19 84 GLY A O 1
ATOM 657 N N . LEU A 1 85 ? -7.286 -2.089 17.520 1.00 92.19 85 LEU A N 1
ATOM 658 C CA . LEU A 1 85 ? -7.123 -0.634 17.662 1.00 92.19 85 LEU A CA 1
ATOM 659 C C . LEU A 1 85 ? -8.455 0.121 17.571 1.00 92.19 85 LEU A C 1
ATOM 661 O O . LEU A 1 85 ? -8.767 0.958 18.409 1.00 92.19 85 LEU A O 1
ATOM 665 N N . MET A 1 86 ? -9.263 -0.193 16.561 1.00 94.06 86 MET A N 1
ATOM 666 C CA . MET A 1 86 ? -10.507 0.538 16.307 1.00 94.06 86 MET A CA 1
ATOM 667 C C . MET A 1 86 ? -11.588 0.259 17.356 1.00 94.06 86 MET A C 1
ATOM 669 O O . MET A 1 86 ? -12.429 1.119 17.604 1.00 94.06 86 MET A O 1
ATOM 673 N N . ALA A 1 87 ? -11.571 -0.921 17.983 1.00 93.19 87 ALA A N 1
ATOM 674 C CA . ALA A 1 87 ? -12.462 -1.232 19.098 1.00 93.19 87 ALA A CA 1
ATOM 675 C C . ALA A 1 87 ? -12.014 -0.511 20.375 1.00 93.19 87 ALA A C 1
ATOM 677 O O . ALA A 1 87 ? -12.849 0.041 21.086 1.00 93.19 87 ALA A O 1
ATOM 678 N N . PHE A 1 88 ? -10.702 -0.452 20.617 1.00 93.00 88 PHE A N 1
ATOM 679 C CA . PHE A 1 88 ? -10.130 0.326 21.711 1.00 93.00 88 PHE A CA 1
ATOM 680 C C . PHE A 1 88 ? -10.483 1.818 21.590 1.00 93.00 88 PHE A C 1
ATOM 682 O O . PHE A 1 88 ? -11.060 2.384 22.514 1.00 93.00 88 PHE A O 1
ATOM 689 N N . LEU A 1 89 ? -10.246 2.426 20.419 1.00 93.50 89 LEU A N 1
ATOM 690 C CA . LEU A 1 89 ? -10.587 3.831 20.156 1.00 93.50 89 LEU A CA 1
ATOM 691 C C . LEU A 1 89 ? -12.082 4.109 20.332 1.00 93.50 89 LEU A C 1
ATOM 693 O O . LEU A 1 89 ? -12.452 5.129 20.905 1.00 93.50 89 LEU A O 1
ATOM 697 N N . ARG A 1 90 ? -12.941 3.194 19.868 1.00 93.88 90 ARG A N 1
ATOM 698 C CA . ARG A 1 90 ? -14.387 3.282 20.094 1.00 93.88 90 ARG A CA 1
ATOM 699 C C . ARG A 1 90 ? -14.714 3.341 21.584 1.00 93.88 90 ARG A C 1
ATOM 701 O O . ARG A 1 90 ? -15.456 4.226 21.983 1.00 93.88 90 ARG A O 1
ATOM 708 N N . GLY A 1 91 ? -14.133 2.449 22.386 1.00 92.94 91 GLY A N 1
ATOM 709 C CA . GLY A 1 91 ? -14.347 2.434 23.832 1.00 92.94 91 GLY A CA 1
ATOM 710 C C . GLY A 1 91 ? -13.906 3.734 24.509 1.00 92.94 91 GLY A C 1
ATOM 711 O O . GLY A 1 91 ? -14.630 4.252 25.349 1.00 92.94 91 GLY A O 1
ATOM 712 N N . CYS A 1 92 ? -12.764 4.306 24.111 1.00 92.56 92 CYS A N 1
ATOM 713 C CA . CYS A 1 92 ? -12.316 5.603 24.629 1.00 92.56 92 CYS A CA 1
ATOM 714 C C . CYS A 1 92 ? -13.298 6.731 24.288 1.00 92.56 92 CYS A C 1
ATOM 716 O O . CYS A 1 92 ? -13.676 7.500 25.165 1.00 92.56 92 CYS A O 1
ATOM 718 N N . LEU A 1 93 ? -13.745 6.798 23.033 1.00 92.25 93 LEU A N 1
ATOM 719 C CA . LEU A 1 93 ? -14.658 7.841 22.561 1.00 92.25 93 LEU A CA 1
ATOM 720 C C . LEU A 1 93 ? -16.059 7.729 23.177 1.00 92.25 93 LEU A C 1
ATOM 722 O O . LEU A 1 93 ? -16.733 8.736 23.352 1.00 92.25 93 LEU A O 1
ATOM 726 N N . GLU A 1 94 ? -16.499 6.521 23.528 1.00 91.06 94 GLU A N 1
ATOM 727 C CA . GLU A 1 94 ? -17.764 6.295 24.239 1.00 91.06 94 GLU A CA 1
ATOM 728 C C . GLU A 1 94 ? -17.719 6.752 25.710 1.00 91.06 94 GLU A C 1
ATOM 730 O O . GLU A 1 94 ? -18.772 6.963 26.311 1.00 91.06 94 GLU A O 1
ATOM 735 N N . LEU A 1 95 ? -16.524 6.923 26.291 1.00 91.06 95 LEU A N 1
ATOM 736 C CA . LEU A 1 95 ? -16.330 7.419 27.661 1.00 91.06 95 LEU A CA 1
ATOM 737 C C . LEU A 1 95 ? -16.212 8.950 27.743 1.00 91.06 95 LEU A C 1
ATOM 739 O O . LEU A 1 95 ? -16.280 9.513 28.841 1.00 91.06 95 LEU A O 1
ATOM 743 N N . GLU A 1 96 ? -16.022 9.636 26.615 1.00 88.06 96 GLU A N 1
ATOM 744 C CA . GLU A 1 96 ? -15.954 11.096 26.584 1.00 88.06 96 GLU A CA 1
ATOM 745 C C . GLU A 1 96 ? -17.327 11.713 26.886 1.00 88.06 96 GLU A C 1
ATOM 747 O O . GLU A 1 96 ? -18.352 11.365 26.299 1.00 88.06 96 GLU A O 1
ATOM 752 N N . HIS A 1 97 ? -17.353 12.668 27.817 1.00 79.31 97 HIS A N 1
ATOM 753 C CA . HIS A 1 97 ? -18.575 13.367 28.198 1.00 79.31 97 HIS A CA 1
ATOM 754 C C . HIS A 1 97 ? -18.765 14.579 27.273 1.00 79.31 97 HIS A C 1
ATOM 756 O O . HIS A 1 97 ? -18.112 15.605 27.441 1.00 79.31 97 HIS A O 1
ATOM 762 N N . GLY A 1 98 ? -19.657 14.475 26.284 1.00 80.06 98 GLY A N 1
ATOM 763 C CA . GLY A 1 98 ? -19.973 15.583 25.379 1.00 80.06 98 GLY A CA 1
ATOM 764 C C . GLY A 1 98 ? -20.993 15.225 24.296 1.00 80.06 98 GLY A C 1
ATOM 765 O O . GLY A 1 98 ? -21.169 14.066 23.940 1.00 80.06 98 GLY A O 1
ATOM 766 N N . ASN A 1 99 ? -21.662 16.234 23.730 1.00 81.19 99 ASN A N 1
ATOM 767 C CA . ASN A 1 99 ? -22.590 16.068 22.600 1.00 81.19 99 ASN A CA 1
ATOM 768 C C . ASN A 1 99 ? -21.846 16.127 21.251 1.00 81.19 99 ASN A C 1
ATOM 770 O O . ASN A 1 99 ? -22.183 16.936 20.383 1.00 81.19 99 ASN A O 1
ATOM 774 N N . ALA A 1 100 ? -20.809 15.307 21.079 1.00 86.94 100 ALA A N 1
ATOM 775 C CA . ALA A 1 100 ? -20.048 15.215 19.835 1.00 86.94 100 ALA A CA 1
ATOM 776 C C . ALA A 1 100 ? -20.455 13.971 19.032 1.00 86.94 100 ALA A C 1
ATOM 778 O O . ALA A 1 100 ? -20.767 12.921 19.586 1.00 86.94 100 ALA A O 1
ATOM 779 N N . THR A 1 101 ? -20.471 14.085 17.702 1.00 90.56 101 THR A N 1
ATOM 780 C CA . THR A 1 101 ? -20.646 12.933 16.805 1.00 90.56 101 THR A CA 1
ATOM 781 C C . THR A 1 101 ? -19.295 12.565 16.209 1.00 90.56 101 THR A C 1
ATOM 783 O O . THR A 1 101 ? -18.737 13.346 15.440 1.00 90.56 101 THR A O 1
ATOM 786 N N . THR A 1 102 ? -18.807 11.365 16.521 1.00 91.94 102 THR A N 1
ATOM 787 C CA . THR A 1 102 ? -17.539 10.839 16.000 1.00 91.94 102 THR A CA 1
ATOM 788 C C . THR A 1 102 ? -17.797 9.690 15.033 1.00 91.94 102 THR A C 1
ATOM 790 O O . THR A 1 102 ? -18.587 8.789 15.312 1.00 91.94 102 THR A O 1
ATOM 793 N N . ILE A 1 103 ? -17.120 9.712 13.884 1.00 92.88 103 ILE A N 1
ATOM 794 C CA . ILE A 1 103 ? -17.161 8.634 12.892 1.00 92.88 103 ILE A CA 1
ATOM 795 C C . ILE A 1 103 ? -15.782 7.988 12.857 1.00 92.88 103 ILE A C 1
ATOM 797 O O . ILE A 1 103 ? -14.785 8.649 12.580 1.00 92.88 103 ILE A O 1
ATOM 801 N N . LEU A 1 104 ? -15.742 6.687 13.124 1.00 93.88 104 LEU A N 1
ATOM 802 C CA . LEU A 1 104 ? -14.534 5.878 13.036 1.00 93.88 104 LEU A CA 1
ATOM 803 C C . LEU A 1 104 ? -14.550 5.064 11.749 1.00 93.88 104 LEU A C 1
ATOM 805 O O . LEU A 1 104 ? -15.604 4.591 11.315 1.00 93.88 104 LEU A O 1
ATOM 809 N N . SER A 1 105 ? -13.372 4.856 11.167 1.00 92.38 105 SER A N 1
ATOM 810 C CA . SER A 1 105 ? -13.203 3.857 10.118 1.00 92.38 105 SER A CA 1
ATOM 811 C C . SER A 1 105 ? -13.558 2.454 10.629 1.00 92.38 105 SER A C 1
ATOM 813 O O . SER A 1 105 ? -13.644 2.196 11.833 1.00 92.38 105 SER A O 1
ATOM 815 N N . GLY A 1 106 ? -13.720 1.516 9.695 1.00 92.00 106 GLY A N 1
ATOM 816 C CA . GLY A 1 106 ? -13.693 0.088 10.021 1.00 92.00 106 GLY A CA 1
ATOM 817 C C . GLY A 1 106 ? -12.297 -0.369 10.466 1.00 92.00 106 GLY A C 1
ATOM 818 O O . GLY A 1 106 ? -11.450 0.445 10.820 1.00 92.00 106 GLY A O 1
ATOM 819 N N . TYR A 1 107 ? -12.051 -1.677 10.407 1.00 94.19 107 TYR A N 1
ATOM 820 C CA . TYR A 1 107 ? -10.786 -2.310 10.805 1.00 94.19 107 TYR A CA 1
ATOM 821 C C . TYR A 1 107 ? -9.540 -1.645 10.189 1.00 94.19 107 TYR A C 1
ATOM 823 O O . TYR A 1 107 ? -9.544 -1.382 8.989 1.00 94.19 107 TYR A O 1
ATOM 831 N N . ILE A 1 108 ? -8.484 -1.423 10.983 1.00 94.81 108 ILE A N 1
ATOM 832 C CA . ILE A 1 108 ? -7.158 -0.952 10.542 1.00 94.81 108 ILE A CA 1
ATOM 833 C C . ILE A 1 108 ? -6.081 -1.595 11.430 1.00 94.81 108 ILE A C 1
ATOM 835 O O . ILE A 1 108 ? -6.213 -1.580 12.656 1.00 94.81 108 ILE A O 1
ATOM 839 N N . ASP A 1 109 ? -5.009 -2.101 10.816 1.00 93.88 109 ASP A N 1
ATOM 840 C CA . ASP A 1 109 ? -3.756 -2.452 11.496 1.00 93.88 109 ASP A CA 1
ATOM 841 C C . ASP A 1 109 ? -2.821 -1.235 11.554 1.00 93.88 109 ASP A C 1
ATOM 843 O O . ASP A 1 109 ? -2.668 -0.525 10.559 1.00 93.88 109 ASP A O 1
ATOM 847 N N . GLN A 1 110 ? -2.161 -0.999 12.694 1.00 91.94 110 GLN A N 1
ATOM 848 C CA . GLN A 1 110 ? -1.217 0.113 12.859 1.00 91.94 110 GLN A CA 1
ATOM 849 C C . GLN A 1 110 ? 0.209 -0.303 12.489 1.00 91.94 110 GLN A C 1
ATOM 851 O O . GLN A 1 110 ? 0.850 -1.080 13.199 1.00 91.94 110 GLN A O 1
ATOM 856 N N . PHE A 1 111 ? 0.737 0.289 11.421 1.00 91.19 111 PHE A N 1
ATOM 857 C CA . PHE A 1 111 ? 2.130 0.128 11.010 1.00 91.19 111 PHE A CA 1
ATOM 858 C C . PHE A 1 111 ? 2.936 1.341 11.467 1.00 91.19 111 PHE A C 1
ATOM 860 O O . PHE A 1 111 ? 2.592 2.478 11.148 1.00 91.19 111 PHE A O 1
ATOM 867 N N . GLN A 1 112 ? 3.995 1.098 12.235 1.00 85.19 112 GLN A N 1
ATOM 868 C CA . GLN A 1 112 ? 4.836 2.144 12.810 1.00 85.19 112 GLN A CA 1
ATOM 869 C C . GLN A 1 112 ? 6.266 2.041 12.290 1.00 85.19 112 GLN A C 1
ATOM 871 O O . GLN A 1 112 ? 6.766 0.944 12.049 1.00 85.19 112 GLN A O 1
ATOM 876 N N . SER A 1 113 ? 6.926 3.190 12.162 1.00 82.19 113 SER A N 1
ATOM 877 C CA . SER A 1 113 ? 8.327 3.246 11.756 1.00 82.19 113 SER A CA 1
ATOM 878 C C . SER A 1 113 ? 9.243 2.732 12.859 1.00 82.19 113 SER A C 1
ATOM 880 O O . SER A 1 113 ? 9.112 3.123 14.020 1.00 82.19 113 SER A O 1
ATOM 882 N N . ILE A 1 114 ? 10.223 1.916 12.480 1.00 76.62 114 ILE A N 1
ATOM 883 C CA . ILE A 1 114 ? 11.281 1.468 13.381 1.00 76.62 114 ILE A CA 1
ATOM 884 C C . ILE A 1 114 ? 12.386 2.530 13.399 1.00 76.62 114 ILE A C 1
ATOM 886 O O . ILE A 1 114 ? 12.914 2.928 12.359 1.00 76.62 114 ILE A O 1
ATOM 890 N N . GLN A 1 115 ? 12.747 3.020 14.588 1.00 68.31 115 GLN A N 1
ATOM 891 C CA . GLN A 1 115 ? 13.622 4.189 14.748 1.00 68.31 115 GLN A CA 1
ATOM 892 C C . GLN A 1 115 ? 15.001 4.035 14.084 1.00 68.31 115 GLN A C 1
ATOM 894 O O . GLN A 1 115 ? 15.562 5.027 13.616 1.00 68.31 115 GLN A O 1
ATOM 899 N N . SER A 1 116 ? 15.536 2.815 14.032 1.00 68.56 116 SER A N 1
ATOM 900 C CA . SER A 1 116 ? 16.832 2.488 13.427 1.00 68.56 116 SER A CA 1
ATOM 901 C C . SER A 1 116 ? 16.800 2.334 11.901 1.00 68.56 116 SER A C 1
ATOM 903 O O . SER A 1 116 ? 17.850 2.431 11.268 1.00 68.56 116 SER A O 1
ATOM 905 N N . GLU A 1 117 ? 15.631 2.112 11.297 1.00 65.75 117 GLU A N 1
ATOM 906 C CA . GLU A 1 117 ? 15.514 1.651 9.902 1.00 65.75 117 GLU A CA 1
ATOM 907 C C . GLU A 1 117 ? 14.725 2.635 9.020 1.00 65.75 117 GLU A C 1
ATOM 909 O O . GLU A 1 117 ? 15.135 2.951 7.896 1.00 65.75 117 GLU A O 1
ATOM 914 N N . ASP A 1 118 ? 13.666 3.222 9.581 1.00 67.00 118 ASP A N 1
ATOM 915 C CA . ASP A 1 118 ? 12.567 3.834 8.823 1.00 67.00 118 ASP A CA 1
ATOM 916 C C . ASP A 1 118 ? 12.367 5.329 9.095 1.00 67.00 118 ASP A C 1
ATOM 918 O O . ASP A 1 118 ? 11.521 5.990 8.477 1.00 67.00 118 ASP A O 1
ATOM 922 N N . LYS A 1 119 ? 13.117 5.887 10.054 1.00 72.19 119 LYS A N 1
ATOM 923 C CA . LYS A 1 119 ? 12.844 7.229 10.571 1.00 72.19 119 LYS A CA 1
ATOM 924 C C . LYS A 1 119 ? 12.971 8.280 9.467 1.00 72.19 119 LYS A C 1
ATOM 926 O O . LYS A 1 119 ? 14.054 8.541 8.948 1.00 72.19 119 LYS A O 1
ATOM 931 N N . GLY A 1 120 ? 11.843 8.918 9.166 1.00 78.94 120 GLY A N 1
ATOM 932 C CA . GLY A 1 120 ? 11.768 10.105 8.322 1.00 78.94 120 GLY A CA 1
ATOM 933 C C . GLY A 1 120 ? 11.421 9.866 6.857 1.00 78.94 120 GLY A C 1
ATOM 934 O O . GLY A 1 120 ? 11.347 10.853 6.145 1.00 78.94 120 GLY A O 1
ATOM 935 N N . TRP A 1 121 ? 11.191 8.630 6.391 1.00 87.94 121 TRP A N 1
ATOM 936 C CA . TRP A 1 121 ? 10.837 8.386 4.979 1.00 87.94 121 TRP A CA 1
ATOM 937 C C . TRP A 1 121 ? 9.695 7.382 4.752 1.00 87.94 121 TRP A C 1
ATOM 939 O O . TRP A 1 121 ? 9.035 7.430 3.714 1.00 87.94 121 TRP A O 1
ATOM 949 N N . CYS A 1 122 ? 9.408 6.512 5.727 1.00 91.56 122 CYS A N 1
ATOM 950 C CA . CYS A 1 122 ? 8.441 5.421 5.566 1.00 91.56 122 CYS A CA 1
ATOM 951 C C . CYS A 1 122 ? 6.963 5.813 5.710 1.00 91.56 122 CYS A C 1
ATOM 953 O O . CYS A 1 122 ? 6.098 4.966 5.510 1.00 91.56 122 CYS A O 1
ATOM 955 N N . CYS A 1 123 ? 6.632 7.064 6.046 1.00 92.00 123 CYS A N 1
ATOM 956 C CA . CYS A 1 123 ? 5.254 7.451 6.379 1.00 92.00 123 CYS A CA 1
ATOM 957 C C . CYS A 1 123 ? 4.255 7.177 5.241 1.00 92.00 123 CYS A C 1
ATOM 959 O O . C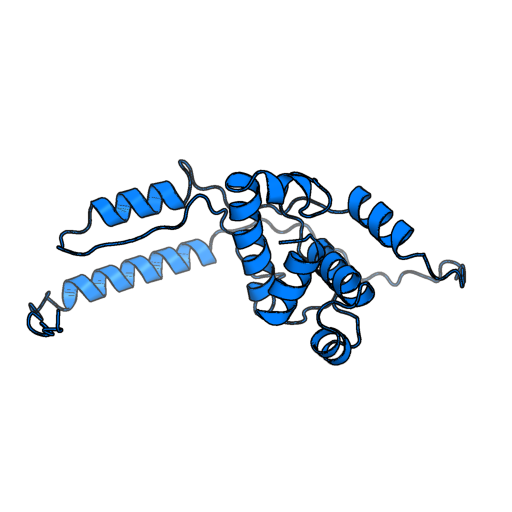YS A 1 123 ? 3.196 6.601 5.479 1.00 92.00 123 CYS A O 1
ATOM 961 N N . GLY A 1 124 ? 4.608 7.514 3.997 1.00 95.75 124 GLY A N 1
ATOM 962 C CA . GLY A 1 124 ? 3.766 7.225 2.835 1.00 95.75 124 GLY A CA 1
ATOM 963 C C . GLY A 1 124 ? 3.586 5.722 2.598 1.00 95.75 124 GLY A C 1
ATOM 964 O O . GLY A 1 124 ? 2.485 5.266 2.295 1.00 95.75 124 GLY A O 1
ATOM 965 N N . TRP A 1 125 ? 4.637 4.934 2.833 1.00 97.00 125 TRP A N 1
ATOM 966 C CA . TRP A 1 125 ? 4.603 3.476 2.715 1.00 97.00 125 TRP A CA 1
ATOM 967 C C . TRP A 1 125 ? 3.731 2.830 3.800 1.00 97.00 125 TRP A C 1
ATOM 969 O O . TRP A 1 125 ? 2.881 2.000 3.485 1.00 97.00 125 TRP A O 1
ATOM 979 N N . HIS A 1 126 ? 3.853 3.258 5.058 1.00 95.75 126 HIS A N 1
ATOM 980 C CA . HIS A 1 126 ? 2.984 2.786 6.140 1.00 95.75 126 HIS A CA 1
ATOM 981 C C . HIS A 1 126 ? 1.522 3.200 5.934 1.00 95.75 126 HIS A C 1
ATOM 983 O O . HIS A 1 126 ? 0.626 2.427 6.260 1.00 95.75 126 HIS A O 1
ATOM 989 N N . ASN A 1 127 ? 1.250 4.360 5.327 1.00 96.00 127 ASN A N 1
ATOM 990 C CA . ASN A 1 127 ? -0.116 4.735 4.950 1.00 96.00 127 ASN A CA 1
ATOM 991 C C . ASN A 1 127 ? -0.717 3.756 3.930 1.00 96.00 127 ASN A C 1
ATOM 993 O O . ASN A 1 127 ? -1.874 3.361 4.075 1.00 96.00 127 ASN A O 1
ATOM 997 N N . ILE A 1 128 ? 0.067 3.306 2.940 1.00 98.25 128 ILE A N 1
ATOM 998 C CA . ILE A 1 128 ? -0.358 2.242 2.015 1.00 98.25 128 ILE A CA 1
ATOM 999 C C . ILE A 1 128 ? -0.625 0.945 2.781 1.00 98.25 128 ILE A C 1
ATOM 1001 O O . ILE A 1 128 ? -1.626 0.282 2.512 1.00 98.25 128 ILE A O 1
ATOM 1005 N N . GLN A 1 129 ? 0.222 0.588 3.749 1.00 97.81 129 GLN A N 1
ATOM 1006 C CA . GLN A 1 129 ? 0.032 -0.612 4.569 1.00 97.81 129 GLN A CA 1
ATOM 1007 C C . GLN A 1 129 ? -1.256 -0.549 5.402 1.00 97.81 129 GLN A C 1
ATOM 1009 O O . GLN A 1 129 ? -2.060 -1.483 5.359 1.00 97.81 129 GLN A O 1
ATOM 1014 N N . MET A 1 130 ? -1.503 0.570 6.090 1.00 97.06 130 MET A N 1
ATOM 1015 C CA . MET A 1 130 ? -2.719 0.797 6.878 1.00 97.06 130 MET A CA 1
ATOM 1016 C C . MET A 1 130 ? -3.971 0.739 5.999 1.00 97.06 130 MET A C 1
ATOM 1018 O O . MET A 1 130 ? -4.906 0.001 6.309 1.00 97.06 130 MET A O 1
ATOM 1022 N N . LEU A 1 131 ? -3.978 1.439 4.860 1.00 97.56 13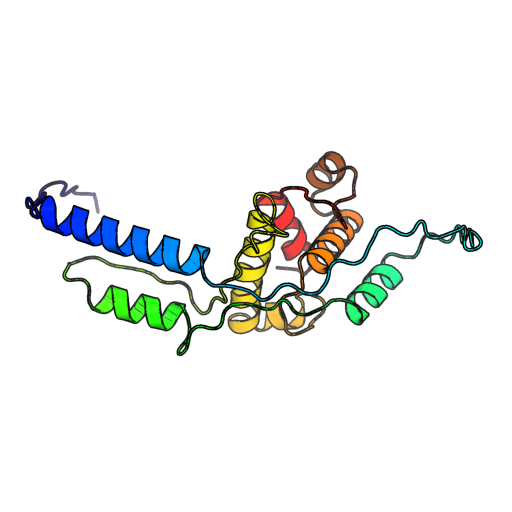1 LEU A N 1
ATOM 1023 C CA . LEU A 1 131 ? -5.113 1.409 3.935 1.00 97.56 131 LEU A CA 1
ATOM 1024 C C . LEU A 1 131 ? -5.329 0.009 3.341 1.00 97.56 131 LEU A C 1
ATOM 1026 O O . LEU A 1 131 ? -6.462 -0.456 3.248 1.00 97.56 131 LEU A O 1
ATOM 1030 N N . SER A 1 132 ? -4.250 -0.699 3.008 1.00 98.06 132 SER A N 1
ATOM 1031 C CA . SER A 1 132 ? -4.327 -2.083 2.533 1.00 98.06 132 SER A CA 1
ATOM 1032 C C . SER A 1 132 ? -4.936 -3.010 3.583 1.00 98.06 132 SER A C 1
ATOM 1034 O O . SER A 1 132 ? -5.782 -3.827 3.235 1.00 98.06 132 SER A O 1
ATOM 1036 N N . SER A 1 133 ? -4.569 -2.868 4.863 1.00 97.12 133 SER A N 1
ATOM 1037 C CA . SER A 1 133 ? -5.147 -3.678 5.949 1.00 97.12 133 SER A CA 1
ATOM 1038 C C . SER A 1 133 ? -6.663 -3.506 6.047 1.00 97.12 133 SER A C 1
ATOM 1040 O O . SER A 1 133 ? -7.398 -4.486 6.161 1.00 97.12 133 SER A O 1
ATOM 1042 N N . HIS A 1 134 ? -7.140 -2.267 5.901 1.00 97.00 134 HIS A N 1
ATOM 1043 C CA . HIS A 1 134 ? -8.562 -1.961 5.877 1.00 97.00 134 HIS A CA 1
ATOM 1044 C C . HIS A 1 134 ? -9.255 -2.625 4.688 1.00 97.00 134 HIS A C 1
ATOM 1046 O O . HIS A 1 134 ? -10.248 -3.331 4.855 1.00 97.00 134 HIS A O 1
ATOM 1052 N N . LEU A 1 135 ? -8.713 -2.427 3.484 1.00 97.56 135 LEU A N 1
ATOM 1053 C CA . LEU A 1 135 ? -9.299 -2.937 2.248 1.00 97.56 135 LEU A CA 1
ATOM 1054 C C . LEU A 1 135 ? -9.362 -4.467 2.231 1.00 97.56 135 LEU A C 1
ATOM 1056 O O . LEU A 1 135 ? -10.406 -5.017 1.893 1.00 97.56 135 LEU A O 1
ATOM 1060 N N . LEU A 1 136 ? -8.291 -5.143 2.654 1.00 97.06 136 LEU A N 1
ATOM 1061 C CA . LEU A 1 136 ? -8.226 -6.606 2.709 1.00 97.06 136 LEU A CA 1
ATOM 1062 C C . LEU A 1 136 ? -9.271 -7.218 3.652 1.00 97.06 136 LEU A C 1
ATOM 1064 O O . LEU A 1 136 ? -9.691 -8.348 3.426 1.00 97.06 136 LEU A O 1
ATOM 1068 N N . VAL A 1 137 ? -9.681 -6.501 4.702 1.00 95.31 137 VAL A N 1
ATOM 1069 C CA . VAL A 1 137 ? -10.692 -6.982 5.658 1.00 95.31 137 VAL A CA 1
ATOM 1070 C C . VAL A 1 137 ? -12.109 -6.583 5.246 1.00 95.31 137 VAL A C 1
ATOM 1072 O O . VAL A 1 137 ? -13.049 -7.333 5.491 1.00 95.31 137 VAL A O 1
ATOM 1075 N N . GLN A 1 138 ? -12.287 -5.400 4.656 1.00 95.19 138 GLN A N 1
ATOM 1076 C CA . GLN A 1 138 ? -13.615 -4.815 4.436 1.00 95.19 138 GLN A CA 1
ATOM 1077 C C . GLN A 1 138 ? -14.173 -5.034 3.026 1.00 95.19 138 GLN A C 1
ATOM 1079 O O . GLN A 1 138 ? -15.378 -4.891 2.830 1.00 95.19 138 GLN A O 1
ATOM 1084 N N . ARG A 1 139 ? -13.327 -5.336 2.033 1.00 95.56 139 ARG A N 1
ATOM 1085 C CA . ARG A 1 139 ? -13.725 -5.422 0.621 1.00 95.56 139 ARG A CA 1
ATOM 1086 C C . ARG A 1 139 ? -13.233 -6.724 0.002 1.00 95.56 139 ARG A C 1
ATOM 1088 O O . ARG A 1 139 ? -12.039 -6.886 -0.247 1.00 95.56 139 ARG A O 1
ATOM 1095 N N . GLN A 1 140 ? -14.162 -7.633 -0.283 1.00 95.00 140 GLN A N 1
ATOM 1096 C CA . GLN A 1 140 ? -13.863 -8.932 -0.892 1.00 95.00 140 GLN A CA 1
ATOM 1097 C C . GLN A 1 140 ? -13.168 -8.771 -2.252 1.00 95.00 140 GLN A C 1
ATOM 1099 O O . GLN A 1 140 ? -12.184 -9.445 -2.537 1.00 95.00 140 GLN A O 1
ATOM 1104 N N . GLU A 1 141 ? -13.618 -7.810 -3.057 1.00 96.44 141 GLU A N 1
ATOM 1105 C CA . GLU A 1 141 ? -13.018 -7.487 -4.348 1.00 96.44 141 GLU A CA 1
ATOM 1106 C C . GLU A 1 141 ? -11.568 -7.003 -4.212 1.00 96.44 141 GLU A C 1
ATOM 1108 O O . GLU A 1 141 ? -10.736 -7.307 -5.060 1.00 96.44 141 GLU A O 1
ATOM 1113 N N . ALA A 1 142 ? -11.237 -6.294 -3.126 1.00 96.81 142 ALA A N 1
ATOM 1114 C CA . ALA A 1 142 ? -9.872 -5.856 -2.859 1.00 96.81 142 ALA A CA 1
ATOM 1115 C C . ALA A 1 142 ? -9.000 -7.021 -2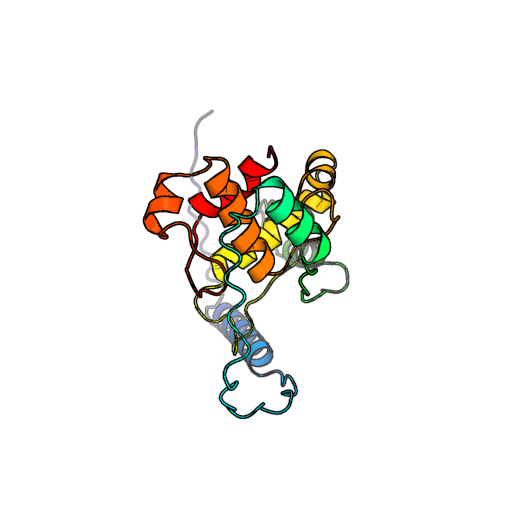.385 1.00 96.81 142 ALA A C 1
ATOM 1117 O O . ALA A 1 142 ? -7.847 -7.119 -2.800 1.00 96.81 142 ALA A O 1
ATOM 1118 N N . TRP A 1 143 ? -9.552 -7.919 -1.563 1.00 96.94 143 TRP A N 1
ATOM 1119 C CA . TRP A 1 143 ? -8.872 -9.132 -1.112 1.00 96.94 143 TRP A CA 1
ATOM 1120 C C . TRP A 1 143 ? -8.418 -10.018 -2.279 1.00 96.94 143 TRP A C 1
ATOM 1122 O O . TRP A 1 143 ? -7.301 -10.529 -2.262 1.00 96.94 143 TRP A O 1
ATOM 1132 N N . GLU A 1 144 ? -9.246 -10.147 -3.318 1.00 97.19 144 GLU A N 1
ATOM 1133 C CA . GLU A 1 144 ? -8.958 -10.980 -4.493 1.00 97.19 144 GLU A CA 1
ATOM 1134 C C . GLU A 1 144 ? -7.839 -10.415 -5.381 1.00 97.19 144 GLU A C 1
ATOM 1136 O O . GLU A 1 144 ? -7.083 -11.177 -5.991 1.00 97.19 144 GLU A O 1
ATOM 1141 N N . VAL A 1 145 ? -7.708 -9.086 -5.462 1.00 97.50 145 VAL A N 1
ATOM 1142 C CA . VAL A 1 145 ? -6.811 -8.433 -6.433 1.00 97.50 145 VAL A CA 1
ATOM 1143 C C . VAL A 1 145 ? -5.533 -7.870 -5.817 1.00 97.50 145 VAL A C 1
ATOM 1145 O O . VAL A 1 145 ? -4.478 -7.914 -6.466 1.00 97.50 145 VAL A O 1
ATOM 1148 N N . LEU A 1 146 ? -5.593 -7.351 -4.585 1.00 97.94 146 LEU A N 1
ATOM 1149 C CA . LEU A 1 146 ? -4.459 -6.687 -3.947 1.00 97.94 146 LEU A CA 1
ATOM 1150 C C . LEU A 1 146 ? -3.296 -7.649 -3.788 1.00 97.94 146 LEU A C 1
ATOM 1152 O O . LEU A 1 146 ? -3.446 -8.769 -3.301 1.00 97.94 146 LEU A O 1
ATOM 1156 N N . PHE A 1 147 ? -2.126 -7.197 -4.239 1.00 97.62 147 PHE A N 1
ATOM 1157 C CA . PHE A 1 147 ? -0.877 -7.953 -4.143 1.00 97.62 147 PHE A CA 1
ATOM 1158 C C . PHE A 1 147 ? -1.000 -9.375 -4.711 1.00 97.62 147 PHE A C 1
ATOM 1160 O O . PHE A 1 147 ? -0.324 -10.299 -4.258 1.00 97.62 147 PHE A O 1
ATOM 1167 N N . ARG A 1 148 ? -1.866 -9.517 -5.732 1.00 96.00 148 ARG A N 1
ATOM 1168 C CA . ARG A 1 148 ? -2.212 -10.768 -6.424 1.00 96.00 148 ARG A CA 1
ATOM 1169 C C . ARG A 1 148 ? -2.901 -11.797 -5.532 1.00 96.00 148 ARG A C 1
ATOM 1171 O O . ARG A 1 148 ? -2.614 -12.986 -5.636 1.00 96.00 148 ARG A O 1
ATOM 1178 N N . GLY A 1 149 ? -3.809 -11.333 -4.678 1.00 95.62 149 GLY A N 1
ATOM 1179 C CA . GLY A 1 149 ? -4.612 -12.204 -3.826 1.00 95.62 149 GLY A CA 1
ATOM 1180 C C . GLY A 1 149 ? -3.793 -12.851 -2.713 1.00 95.62 149 GLY A C 1
ATOM 1181 O O . GLY A 1 149 ? -4.097 -13.960 -2.282 1.00 95.62 149 GLY A O 1
ATOM 1182 N N . SER A 1 150 ? -2.726 -12.187 -2.254 1.00 95.31 150 SER A N 1
ATOM 1183 C CA . SER A 1 150 ? -1.855 -12.716 -1.196 1.00 95.31 150 SER A CA 1
ATOM 1184 C C . SER A 1 150 ? -2.580 -12.865 0.149 1.00 95.31 150 SER A C 1
ATOM 1186 O O . SER A 1 150 ? -2.137 -13.620 1.016 1.00 95.31 150 SER A O 1
ATOM 1188 N N . GLY A 1 151 ? -3.674 -12.122 0.349 1.00 95.88 151 GLY A N 1
ATOM 1189 C CA . GLY A 1 151 ? -4.407 -12.065 1.611 1.00 95.88 151 GLY A CA 1
ATOM 1190 C C . GLY A 1 151 ? -3.621 -11.390 2.741 1.00 95.88 151 GLY A C 1
ATOM 1191 O O . GLY A 1 151 ? -3.920 -11.608 3.918 1.00 95.88 151 GLY A O 1
ATOM 1192 N N . PHE A 1 152 ? -2.581 -10.610 2.419 1.00 96.94 152 PHE A N 1
ATOM 1193 C CA . PHE A 1 152 ? -1.786 -9.891 3.410 1.00 96.94 152 PHE A CA 1
ATOM 1194 C C . PHE A 1 152 ? -1.176 -8.593 2.895 1.00 96.94 152 PHE A C 1
ATOM 1196 O O . PHE A 1 152 ? -0.995 -8.404 1.697 1.00 96.94 152 PHE A O 1
ATOM 1203 N N . VAL A 1 153 ? -0.809 -7.723 3.836 1.00 98.00 153 VAL A N 1
ATOM 1204 C CA . VAL A 1 153 ? -0.105 -6.464 3.574 1.00 98.00 153 VAL A CA 1
ATOM 1205 C C . VAL A 1 153 ? 1.406 -6.720 3.414 1.00 98.00 153 VAL A C 1
ATOM 1207 O O . VAL A 1 153 ? 2.022 -7.214 4.366 1.00 98.00 153 VAL A O 1
ATOM 1210 N N . PRO A 1 154 ? 2.020 -6.410 2.255 1.00 97.81 154 PRO A N 1
ATOM 1211 C CA . PRO A 1 154 ? 3.444 -6.637 2.022 1.00 97.81 154 PRO A CA 1
ATOM 1212 C C . PRO A 1 154 ? 4.367 -5.660 2.755 1.00 97.81 154 PRO A C 1
ATOM 1214 O O . PRO A 1 154 ? 3.940 -4.575 3.169 1.00 97.81 154 PRO A O 1
ATOM 1217 N N . ASP A 1 155 ? 5.636 -6.045 2.893 1.00 96.25 155 ASP A N 1
ATOM 1218 C CA . ASP A 1 155 ? 6.733 -5.190 3.373 1.00 96.25 155 ASP A CA 1
ATOM 1219 C C . ASP A 1 155 ? 7.046 -4.021 2.428 1.00 96.25 155 ASP A C 1
ATOM 1221 O O . ASP A 1 155 ? 6.639 -3.993 1.263 1.00 96.25 155 ASP A O 1
ATOM 1225 N N . ILE A 1 156 ? 7.752 -3.010 2.946 1.00 96.25 156 ILE A N 1
ATOM 1226 C CA . ILE A 1 156 ? 8.093 -1.803 2.179 1.00 96.25 156 ILE A CA 1
ATOM 1227 C C . ILE A 1 156 ? 8.891 -2.143 0.907 1.00 96.25 156 ILE A C 1
ATOM 1229 O O . ILE A 1 156 ? 8.522 -1.637 -0.155 1.00 96.25 156 ILE A O 1
ATOM 1233 N N . PRO A 1 157 ? 9.913 -3.024 0.939 1.00 96.44 157 PRO A N 1
ATOM 1234 C CA . PRO A 1 157 ? 10.600 -3.449 -0.280 1.00 96.44 157 PRO A CA 1
ATOM 1235 C C . PRO A 1 157 ? 9.663 -4.053 -1.338 1.00 96.44 157 PRO A C 1
ATOM 1237 O O . PRO A 1 157 ? 9.813 -3.771 -2.529 1.00 96.44 157 PRO A O 1
ATOM 1240 N N . SER A 1 158 ? 8.668 -4.848 -0.933 1.00 98.12 158 SER A N 1
ATOM 1241 C CA . SER A 1 158 ? 7.669 -5.389 -1.859 1.00 98.12 158 SER A CA 1
ATOM 1242 C C . SER A 1 158 ? 6.741 -4.303 -2.395 1.00 98.12 158 SER A C 1
ATOM 1244 O O . SER A 1 158 ? 6.436 -4.309 -3.586 1.00 98.12 158 SER A O 1
ATOM 1246 N N . LEU A 1 159 ? 6.319 -3.346 -1.560 1.00 98.38 159 LEU A N 1
ATOM 1247 C CA . LEU A 1 159 ? 5.504 -2.206 -1.997 1.00 98.38 159 LEU A CA 1
ATOM 1248 C C . LEU A 1 159 ? 6.239 -1.326 -3.013 1.00 98.38 159 LEU A C 1
ATOM 1250 O O . LEU A 1 159 ? 5.634 -0.917 -4.002 1.00 98.38 159 LEU A O 1
ATOM 1254 N N . GLN A 1 160 ? 7.538 -1.088 -2.819 1.00 98.12 160 GLN A N 1
ATOM 1255 C CA . GLN A 1 160 ? 8.373 -0.364 -3.780 1.00 98.12 160 GLN A CA 1
ATOM 1256 C C . GLN A 1 160 ? 8.369 -1.052 -5.149 1.00 98.12 160 GLN A C 1
ATOM 1258 O O . GLN A 1 160 ? 8.115 -0.408 -6.163 1.00 98.12 160 GLN A O 1
ATOM 1263 N N . ARG A 1 161 ? 8.558 -2.377 -5.184 1.00 98.25 161 ARG A N 1
ATOM 1264 C CA . ARG A 1 161 ? 8.498 -3.143 -6.441 1.00 98.25 161 ARG A CA 1
ATOM 1265 C C . ARG A 1 161 ? 7.098 -3.156 -7.051 1.00 98.25 161 ARG A C 1
ATOM 1267 O O . ARG A 1 161 ? 6.966 -3.101 -8.270 1.00 98.25 161 ARG A O 1
ATOM 1274 N N . TRP A 1 162 ? 6.045 -3.222 -6.233 1.00 98.50 162 TRP A N 1
ATOM 1275 C CA . TRP A 1 162 ? 4.670 -3.109 -6.727 1.00 98.50 162 TRP A CA 1
ATOM 1276 C C . TRP A 1 162 ? 4.404 -1.746 -7.371 1.00 98.50 162 TRP A C 1
ATOM 1278 O O . TRP A 1 162 ? 3.736 -1.699 -8.403 1.00 98.50 162 TRP A O 1
ATOM 1288 N N . LEU A 1 163 ? 4.961 -0.667 -6.817 1.00 98.62 163 LEU A N 1
ATOM 1289 C CA . LEU A 1 163 ? 4.882 0.667 -7.408 1.00 98.62 163 LEU A CA 1
ATOM 1290 C C . LEU A 1 163 ? 5.653 0.753 -8.733 1.00 98.62 163 LEU A C 1
ATOM 1292 O O . LEU A 1 163 ? 5.103 1.234 -9.717 1.00 98.62 163 LEU A O 1
ATOM 1296 N N . GLU A 1 164 ? 6.870 0.212 -8.811 1.00 98.12 164 GLU A N 1
ATOM 1297 C CA . GLU A 1 164 ? 7.630 0.156 -10.073 1.00 98.12 164 GLU A CA 1
ATOM 1298 C C . GLU A 1 164 ? 6.901 -0.659 -11.152 1.00 98.12 164 GLU A C 1
ATOM 1300 O O . GLU A 1 164 ? 6.872 -0.288 -12.324 1.00 98.12 164 GLU A O 1
ATOM 1305 N N . ILE A 1 165 ? 6.242 -1.755 -10.764 1.00 97.56 165 ILE A N 1
ATOM 1306 C CA . ILE A 1 165 ? 5.378 -2.525 -11.667 1.00 97.56 165 ILE A CA 1
ATOM 1307 C C . ILE A 1 165 ? 4.155 -1.703 -12.097 1.00 97.56 165 ILE A C 1
ATOM 1309 O O . ILE A 1 165 ? 3.718 -1.828 -13.240 1.00 97.56 165 ILE A O 1
ATOM 1313 N N . ALA A 1 166 ? 3.571 -0.887 -11.214 1.00 98.06 166 ALA A N 1
ATOM 1314 C CA . ALA A 1 166 ? 2.476 0.013 -11.572 1.00 98.06 166 ALA A CA 1
ATOM 1315 C C . ALA A 1 166 ? 2.933 1.049 -12.611 1.00 98.06 166 ALA A C 1
ATOM 1317 O O . ALA A 1 166 ? 2.270 1.223 -13.634 1.00 98.06 166 ALA A O 1
ATOM 1318 N N . TRP A 1 167 ? 4.101 1.652 -12.407 1.00 98.00 167 TRP A N 1
ATOM 1319 C CA . TRP A 1 167 ? 4.717 2.561 -13.369 1.00 98.00 167 TRP A CA 1
ATOM 1320 C C . TRP A 1 167 ? 4.985 1.899 -14.720 1.00 98.00 167 TRP A C 1
ATOM 1322 O O . TRP A 1 167 ? 4.564 2.421 -15.748 1.00 98.00 167 TRP A O 1
ATOM 1332 N N . GLY A 1 168 ? 5.560 0.692 -14.731 1.00 96.06 168 GLY A N 1
ATOM 1333 C CA . GLY A 1 168 ? 5.792 -0.065 -15.967 1.00 96.06 168 GLY A CA 1
ATOM 1334 C C . GLY A 1 168 ? 4.513 -0.466 -16.719 1.00 96.06 168 GLY A C 1
ATOM 1335 O O . GLY A 1 168 ? 4.569 -0.793 -17.902 1.00 96.06 168 GLY A O 1
ATOM 1336 N N . LYS A 1 169 ? 3.345 -0.411 -16.065 1.00 96.00 169 LYS A N 1
ATOM 1337 C CA . LYS A 1 169 ? 2.022 -0.575 -16.695 1.00 96.00 169 LYS A CA 1
ATOM 1338 C C . LYS A 1 169 ? 1.409 0.747 -17.182 1.00 96.00 169 LYS A C 1
ATOM 1340 O O . LYS A 1 169 ? 0.291 0.732 -17.692 1.00 96.00 169 LYS A O 1
ATOM 1345 N N . GLY A 1 170 ? 2.098 1.874 -17.012 1.00 97.19 170 GLY A N 1
ATOM 1346 C CA . GLY A 1 170 ? 1.652 3.202 -17.439 1.00 97.19 170 GLY A CA 1
ATOM 1347 C C . GLY A 1 170 ? 0.807 3.966 -16.415 1.00 97.19 170 GLY A C 1
ATOM 1348 O O . GLY A 1 170 ? 0.169 4.954 -16.778 1.00 97.19 170 GLY A O 1
ATOM 1349 N N . PHE A 1 171 ? 0.769 3.540 -15.149 1.00 98.12 171 PHE A N 1
ATOM 1350 C CA . PHE A 1 171 ? 0.161 4.349 -14.088 1.00 98.12 171 PHE A CA 1
ATOM 1351 C C . PHE A 1 171 ? 1.139 5.442 -13.659 1.00 98.12 171 PHE A C 1
ATOM 1353 O O . PHE A 1 171 ? 2.314 5.155 -13.499 1.00 98.12 171 PHE A O 1
ATOM 1360 N N . ASP A 1 172 ? 0.651 6.668 -13.455 1.00 97.88 172 ASP A N 1
ATOM 1361 C CA . ASP A 1 172 ? 1.431 7.799 -12.923 1.00 97.88 172 ASP A CA 1
ATOM 1362 C C . ASP A 1 172 ? 2.818 7.987 -13.571 1.00 97.88 172 ASP A C 1
ATOM 1364 O O . ASP A 1 172 ? 3.855 7.964 -12.913 1.00 97.88 172 ASP A O 1
ATOM 1368 N N . THR A 1 173 ? 2.838 8.169 -14.894 1.00 96.75 173 THR A N 1
ATOM 1369 C CA . THR A 1 173 ? 4.086 8.339 -15.655 1.00 96.75 173 THR A CA 1
ATOM 1370 C C . THR A 1 173 ? 4.893 9.552 -15.190 1.00 96.75 173 THR A C 1
ATOM 1372 O O . THR A 1 173 ? 6.112 9.486 -15.144 1.00 96.75 173 THR A O 1
ATOM 1375 N N . LEU A 1 174 ? 4.229 10.637 -14.773 1.00 97.12 174 LEU A N 1
ATOM 1376 C CA . LEU A 1 174 ? 4.905 11.828 -14.249 1.00 97.12 174 LEU A CA 1
ATOM 1377 C C . LEU A 1 174 ? 5.592 11.559 -12.903 1.00 97.12 174 LEU A C 1
ATOM 1379 O O . LEU A 1 174 ? 6.721 12.005 -12.701 1.00 97.12 174 LEU A O 1
ATOM 1383 N N . GLY A 1 175 ? 4.934 10.833 -11.991 1.00 96.00 175 GLY A N 1
ATOM 1384 C CA . GLY A 1 175 ? 5.564 10.373 -10.753 1.00 96.00 175 GLY A CA 1
ATOM 1385 C C . GLY A 1 175 ? 6.716 9.409 -11.036 1.00 96.00 175 GLY A C 1
ATOM 1386 O O . GLY A 1 175 ? 7.790 9.540 -10.454 1.00 96.00 175 GLY A O 1
ATOM 1387 N N . SER A 1 176 ? 6.542 8.501 -11.997 1.00 97.38 176 SER A N 1
ATOM 1388 C CA . SER A 1 176 ? 7.602 7.590 -12.432 1.00 97.38 176 SER A CA 1
ATOM 1389 C C . SER A 1 176 ? 8.849 8.332 -12.921 1.00 97.38 176 SER A C 1
ATOM 1391 O O . SER A 1 176 ? 9.942 8.095 -12.401 1.00 97.38 176 SER A O 1
ATOM 1393 N N . ASP A 1 177 ? 8.678 9.301 -13.826 1.00 97.31 177 ASP A N 1
ATOM 1394 C CA . ASP A 1 177 ? 9.757 10.146 -14.345 1.00 97.31 177 ASP A CA 1
ATOM 1395 C C . ASP A 1 177 ? 10.446 10.922 -13.214 1.00 97.31 177 ASP A C 1
ATOM 1397 O O . ASP A 1 177 ? 11.676 10.984 -13.149 1.00 97.31 177 ASP A O 1
ATOM 1401 N N . HIS A 1 178 ? 9.664 11.469 -12.275 1.00 97.06 178 HIS A N 1
ATOM 1402 C CA . HIS A 1 178 ? 10.189 12.179 -11.106 1.00 97.06 178 HIS A CA 1
ATOM 1403 C C . HIS A 1 178 ? 11.126 11.302 -10.263 1.00 97.06 178 HIS A C 1
ATOM 1405 O O . HIS A 1 178 ? 12.147 11.778 -9.760 1.00 97.06 178 HIS A O 1
ATOM 1411 N N . PHE A 1 179 ? 10.811 10.013 -10.132 1.00 96.12 179 PHE A N 1
ATOM 1412 C CA . PHE A 1 179 ? 11.626 9.058 -9.388 1.00 96.12 179 PHE A CA 1
ATOM 1413 C C . PHE A 1 179 ? 12.668 8.322 -10.236 1.00 96.12 179 PHE A C 1
ATOM 1415 O O . PHE A 1 179 ? 13.385 7.484 -9.677 1.00 96.12 179 PHE A O 1
ATOM 1422 N N . ALA A 1 180 ? 12.801 8.654 -11.525 1.00 96.25 180 ALA A N 1
ATOM 1423 C CA . ALA A 1 180 ? 13.626 7.929 -12.491 1.00 96.25 180 ALA A CA 1
ATOM 1424 C C . ALA A 1 180 ? 13.302 6.422 -12.517 1.00 96.25 180 ALA A C 1
ATOM 1426 O O . ALA A 1 180 ? 14.204 5.585 -12.504 1.00 96.25 180 ALA A O 1
ATOM 1427 N N . GLU A 1 181 ? 12.005 6.100 -12.460 1.00 94.25 181 GLU A N 1
ATOM 1428 C CA . GLU A 1 181 ? 11.441 4.743 -12.511 1.00 94.25 181 GLU A CA 1
ATOM 1429 C C . GLU A 1 181 ? 11.964 3.783 -11.425 1.00 94.25 181 GLU A C 1
ATOM 1431 O O . GLU A 1 181 ? 11.832 2.566 -11.539 1.00 94.25 181 GLU A O 1
ATOM 1436 N N . ASN A 1 182 ? 12.571 4.313 -10.359 1.00 95.44 182 ASN A N 1
ATOM 1437 C CA . ASN A 1 182 ? 13.282 3.511 -9.373 1.00 95.44 182 ASN A CA 1
ATOM 1438 C C . ASN A 1 182 ? 12.980 3.990 -7.955 1.00 95.44 182 ASN A C 1
ATOM 1440 O O . ASN A 1 182 ? 13.317 5.109 -7.573 1.00 95.44 182 ASN A O 1
ATOM 1444 N N . VAL A 1 183 ? 12.393 3.126 -7.142 1.00 96.75 183 VAL A N 1
ATOM 1445 C CA . VAL A 1 183 ? 12.212 3.338 -5.699 1.00 96.75 183 VAL A CA 1
ATOM 1446 C C . VAL A 1 183 ? 12.680 2.151 -4.872 1.00 96.75 183 VAL A C 1
ATOM 1448 O O . VAL A 1 183 ? 12.932 2.323 -3.677 1.00 96.75 183 VAL A O 1
ATOM 1451 N N . TYR A 1 184 ? 12.827 0.972 -5.472 1.00 96.69 184 TYR A N 1
ATOM 1452 C CA . TYR A 1 184 ? 13.235 -0.237 -4.784 1.00 96.69 184 TYR A CA 1
ATOM 1453 C C . TYR A 1 184 ? 14.631 -0.107 -4.167 1.00 96.69 184 TYR A C 1
ATOM 1455 O O . TYR A 1 184 ? 15.600 0.287 -4.813 1.00 96.69 184 TYR A O 1
ATOM 1463 N N . GLY A 1 185 ? 14.731 -0.445 -2.880 1.00 94.00 185 GLY A N 1
ATOM 1464 C CA . GLY A 1 185 ? 15.980 -0.360 -2.120 1.00 94.00 185 GLY A CA 1
ATOM 1465 C C . GLY A 1 185 ? 16.400 1.070 -1.770 1.00 94.00 185 GLY A C 1
ATOM 1466 O O . GLY A 1 185 ? 17.476 1.275 -1.211 1.00 94.00 185 GLY A O 1
ATOM 1467 N N . SER A 1 186 ? 15.564 2.065 -2.074 1.00 93.44 186 SER A N 1
ATOM 1468 C CA . SER A 1 186 ? 15.807 3.463 -1.726 1.00 93.44 186 SER A CA 1
ATOM 1469 C C . SER A 1 186 ? 15.024 3.883 -0.480 1.00 93.44 186 SER A C 1
ATOM 1471 O O . SER A 1 186 ? 14.095 3.204 -0.044 1.00 93.44 186 SER A O 1
ATOM 1473 N N . ARG A 1 187 ? 15.371 5.055 0.060 1.00 94.12 187 ARG A N 1
ATOM 1474 C CA . ARG A 1 187 ? 14.638 5.732 1.143 1.00 94.12 187 ARG A CA 1
ATOM 1475 C C . ARG A 1 187 ? 13.784 6.894 0.622 1.00 94.12 187 ARG A C 1
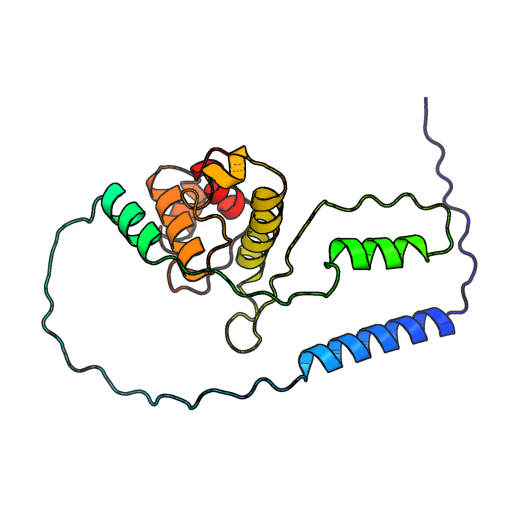ATOM 1477 O O . ARG A 1 187 ? 13.690 7.945 1.256 1.00 94.12 187 ARG A O 1
ATOM 1484 N N . LYS A 1 188 ? 13.241 6.751 -0.590 1.00 94.38 188 LYS A N 1
ATOM 1485 C CA . LYS A 1 188 ? 12.449 7.793 -1.253 1.00 94.38 188 LYS A CA 1
ATOM 1486 C C . LYS A 1 188 ? 11.096 7.968 -0.566 1.00 94.38 188 LYS A C 1
ATOM 1488 O O . LYS A 1 188 ? 10.428 6.997 -0.202 1.00 94.38 188 LYS A O 1
ATOM 1493 N N . TRP A 1 189 ? 10.721 9.230 -0.392 1.00 94.88 189 TRP A N 1
ATOM 1494 C CA . TRP A 1 189 ? 9.424 9.618 0.145 1.00 94.88 189 TRP A CA 1
ATOM 1495 C C . TRP A 1 189 ? 8.393 9.482 -0.960 1.00 94.88 189 TRP A C 1
ATOM 1497 O O . TRP A 1 189 ? 8.681 9.826 -2.103 1.00 94.88 189 TRP A O 1
ATOM 1507 N N . ILE A 1 190 ? 7.205 9.020 -0.600 1.00 97.00 190 ILE A N 1
ATOM 1508 C CA . ILE A 1 190 ? 6.067 8.957 -1.510 1.00 97.00 190 ILE A CA 1
ATOM 1509 C C . ILE A 1 190 ? 4.876 9.694 -0.908 1.00 97.00 190 ILE A C 1
ATOM 1511 O O . ILE A 1 190 ? 4.767 9.842 0.314 1.00 97.00 190 ILE A O 1
ATOM 1515 N N . GLY A 1 191 ? 3.984 10.148 -1.773 1.00 96.62 191 GLY A N 1
ATOM 1516 C CA . GLY A 1 191 ? 2.760 10.843 -1.430 1.00 96.62 191 GLY A CA 1
ATOM 1517 C C . GLY A 1 191 ? 1.509 10.117 -1.914 1.00 96.62 191 GLY A C 1
ATOM 1518 O O . GLY A 1 191 ? 1.477 8.912 -2.171 1.00 96.62 191 GLY A O 1
ATOM 1519 N N . ALA A 1 192 ? 0.430 10.889 -2.014 1.00 97.62 192 ALA A N 1
ATOM 1520 C CA . ALA A 1 192 ? -0.874 10.380 -2.418 1.00 97.62 192 ALA A CA 1
ATOM 1521 C C . ALA A 1 192 ? -0.907 9.899 -3.881 1.00 97.62 192 ALA A C 1
ATOM 1523 O O . ALA A 1 192 ? -1.675 8.993 -4.194 1.00 97.62 192 ALA A O 1
ATOM 1524 N N . THR A 1 193 ? -0.085 10.474 -4.764 1.00 98.00 193 THR A N 1
ATOM 1525 C CA . THR A 1 193 ? 0.008 10.107 -6.188 1.00 98.00 193 THR A CA 1
ATOM 1526 C C . THR A 1 193 ? 0.512 8.683 -6.369 1.00 98.00 193 THR A C 1
ATOM 1528 O O . THR A 1 193 ? -0.171 7.877 -6.999 1.00 98.00 193 THR A O 1
ATOM 1531 N N . GLU A 1 194 ? 1.611 8.324 -5.706 1.00 98.44 194 GLU A N 1
ATOM 1532 C CA . GLU A 1 194 ? 2.173 6.971 -5.762 1.00 98.44 194 GLU A CA 1
ATOM 1533 C C . GLU A 1 194 ? 1.247 5.947 -5.093 1.00 98.44 194 GLU A C 1
ATOM 1535 O O . GLU A 1 194 ? 1.054 4.843 -5.602 1.00 98.44 194 GLU A O 1
ATOM 1540 N N . CYS A 1 195 ? 0.615 6.329 -3.978 1.00 98.31 195 CYS A N 1
ATOM 1541 C CA . CYS A 1 195 ? -0.419 5.525 -3.328 1.00 98.31 195 CYS A CA 1
ATOM 1542 C C . CYS A 1 195 ? -1.571 5.214 -4.302 1.00 98.31 195 CYS A C 1
ATOM 1544 O O . CYS A 1 195 ? -1.924 4.050 -4.508 1.00 98.31 195 CYS A O 1
ATOM 1546 N N . ALA A 1 196 ? -2.110 6.237 -4.970 1.00 98.31 196 ALA A N 1
ATOM 1547 C CA . ALA A 1 196 ? -3.169 6.071 -5.958 1.00 98.31 196 ALA A CA 1
ATOM 1548 C C . ALA A 1 196 ? -2.711 5.237 -7.166 1.00 98.31 196 ALA A C 1
ATOM 1550 O O . ALA A 1 196 ? -3.467 4.389 -7.634 1.00 98.31 196 ALA A O 1
ATOM 1551 N N . ALA A 1 197 ? -1.488 5.439 -7.661 1.00 98.50 197 ALA A N 1
ATOM 1552 C CA . ALA A 1 197 ? -0.922 4.661 -8.761 1.00 98.50 197 ALA A CA 1
ATOM 1553 C C . ALA A 1 197 ? -0.860 3.166 -8.419 1.00 98.50 197 ALA A C 1
ATOM 1555 O O . ALA A 1 197 ? -1.309 2.329 -9.206 1.00 98.50 197 ALA A O 1
ATOM 1556 N N . LEU A 1 198 ? -0.377 2.841 -7.215 1.00 98.62 198 LEU A N 1
ATOM 1557 C CA . LEU A 1 198 ? -0.289 1.472 -6.721 1.00 98.62 198 LEU A CA 1
ATOM 1558 C C . LEU A 1 198 ? -1.671 0.814 -6.665 1.00 98.62 198 LEU A C 1
ATOM 1560 O O . LEU A 1 198 ? -1.861 -0.230 -7.291 1.00 98.62 198 LEU A O 1
ATOM 1564 N N . PHE A 1 199 ? -2.648 1.426 -5.988 1.00 98.50 199 PHE A N 1
ATOM 1565 C CA . PHE A 1 199 ? -3.990 0.846 -5.841 1.00 98.50 199 PHE A CA 1
ATOM 1566 C C . PHE A 1 199 ? -4.731 0.718 -7.178 1.00 98.50 199 PHE A C 1
ATOM 1568 O O . PHE A 1 199 ? -5.277 -0.347 -7.479 1.00 98.50 199 PHE A O 1
ATOM 1575 N N . ARG A 1 200 ? -4.655 1.739 -8.040 1.00 98.19 200 ARG A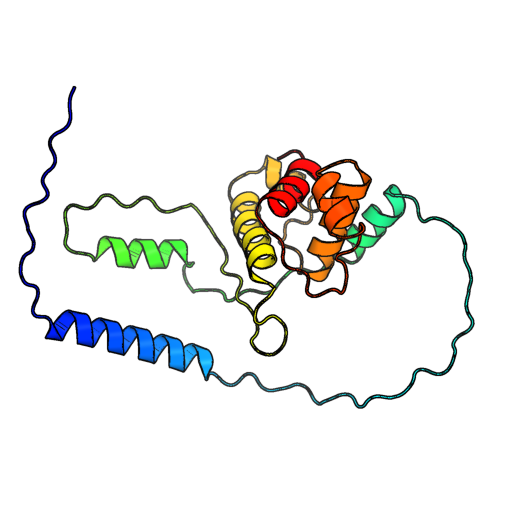 N 1
ATOM 1576 C CA . ARG A 1 200 ? -5.270 1.700 -9.376 1.00 98.19 200 ARG A CA 1
ATOM 1577 C C . ARG A 1 200 ? -4.676 0.608 -10.260 1.00 98.19 200 ARG A C 1
ATOM 1579 O O . ARG A 1 200 ? -5.395 0.022 -11.066 1.00 98.19 200 ARG A O 1
ATOM 1586 N N . SER A 1 201 ? -3.397 0.269 -10.082 1.00 97.94 201 SER A N 1
ATOM 1587 C CA . SER A 1 201 ? -2.756 -0.832 -10.817 1.00 97.94 201 SER A CA 1
ATOM 1588 C C . SER A 1 201 ? -3.302 -2.226 -10.470 1.00 97.94 201 SER A C 1
ATOM 1590 O O . SER A 1 201 ? -3.080 -3.182 -11.228 1.00 97.94 201 SER A O 1
ATOM 1592 N N . PHE A 1 202 ? -4.023 -2.338 -9.348 1.00 97.69 202 PHE A N 1
ATOM 1593 C CA . PHE A 1 202 ? -4.778 -3.522 -8.932 1.00 97.69 202 PHE A CA 1
ATOM 1594 C C . PHE A 1 202 ? -6.273 -3.441 -9.279 1.00 97.69 202 PHE A C 1
ATOM 1596 O O . PHE A 1 202 ? -6.988 -4.408 -9.043 1.00 97.69 202 PHE A O 1
ATOM 1603 N N . GLY A 1 203 ? -6.739 -2.340 -9.879 1.00 96.56 203 GLY A N 1
ATOM 1604 C CA . GLY A 1 203 ? -8.142 -2.151 -10.258 1.00 96.56 203 GLY A CA 1
ATOM 1605 C C . GLY A 1 203 ? -9.037 -1.597 -9.146 1.00 96.56 203 GLY A C 1
ATOM 1606 O O . GLY A 1 203 ? -10.250 -1.792 -9.213 1.00 96.56 203 GLY A O 1
ATOM 1607 N N . LEU A 1 204 ? -8.452 -0.933 -8.142 1.00 94.12 204 LEU A N 1
ATOM 1608 C CA . LEU A 1 204 ? -9.175 -0.245 -7.065 1.00 94.12 204 LEU A CA 1
ATOM 1609 C C . LEU A 1 204 ? -9.337 1.258 -7.307 1.00 94.12 204 LEU A C 1
ATOM 1611 O O . LEU A 1 204 ? -8.477 1.855 -7.999 1.00 94.12 204 LEU A O 1
#

Secondary structure (DSSP, 8-state):
--------------HHHHHHHHHHHHHHHHHHHH--PPPPPPPP-----------------HHHHHHHHHHH--BPP-PPPTT-HHHHHHHHHHHS-SS------S--------TTTTTTT-HHHHHHHHHHHHHHHH-HHHHHHGGGT-SSPBPHHHHHHHHHHHHHTTSSHHHHHHTTT--TTS-----HHHHHHHHHTTT-

Radius of gyration: 22.63 Å; chains: 1; bounding box: 67×46×56 Å

Foldseek 3Di:
DDDDDPPDDPPPPPPVVVVVVVVVVVVVVVCVVPPDDDDDDDDDDDPDPDDDPPPPVDPQDLVNLLVVLLVPWDFDDADADVVADQVVVVVVVVPDPDPDDDDDAPGWTQDDDDPVPQPPACPQVRVLQRVLRSCLPPPPLSCCQQSNNSSHRTDSLSLQSLLLSLVVVPQPVVVCVVVVSHDHPHSHHDDPRSSCSSSVSSVD

Sequence (204 aa):
MTLRRANGHFEEVEDDEVDKQLARDLEFAQQLALAPSSPPPAMKDQAIGELPFWRCDAEISMGEKVSCLIALQTRTTFHKIEGGLMAFLRGCLELEHGNATTILSGYIDQFQSIQSEDKGWCCGWHNIQMLSSHLLVQRQEAWEVLFRGSGFVPDIPSLQRWLEIAWGKGFDTLGSDHFAENVYGSRKWIGATECAALFRSFGL

Organism: Malus domestica (NCBI:txid3750)

pLDDT: mean 80.77, std 21.84, range [31.28, 98.62]